Protein AF-A0A3B5AST7-F1 (afdb_monomer_lite)

pLDDT: mean 77.25, std 24.74, range [32.47, 98.69]

Structure (mmCIF, N/CA/C/O backbone):
data_AF-A0A3B5AST7-F1
#
_entry.id   AF-A0A3B5AST7-F1
#
loop_
_atom_site.group_PDB
_atom_site.id
_atom_site.type_symbol
_atom_site.label_atom_id
_atom_site.label_alt_id
_atom_site.label_comp_id
_atom_site.label_asym_id
_atom_site.label_entity_id
_atom_site.label_seq_id
_atom_site.pdbx_PDB_ins_code
_atom_site.Cartn_x
_atom_site.Cartn_y
_atom_site.Cartn_z
_atom_site.occupancy
_atom_site.B_iso_or_equiv
_atom_site.auth_seq_id
_atom_site.auth_comp_id
_atom_site.auth_asym_id
_atom_site.auth_atom_id
_atom_site.pdbx_PDB_model_num
ATOM 1 N N . MET A 1 1 ? 25.804 19.780 7.034 1.00 38.06 1 MET A N 1
ATOM 2 C CA . MET A 1 1 ? 25.036 18.518 7.023 1.00 38.06 1 MET A CA 1
ATOM 3 C C . MET A 1 1 ? 24.524 18.296 8.436 1.00 38.06 1 MET A C 1
ATOM 5 O O . MET A 1 1 ? 25.349 18.112 9.320 1.00 38.06 1 MET A O 1
ATOM 9 N N . SER A 1 2 ? 23.217 18.435 8.677 1.00 47.44 2 SER A N 1
ATOM 10 C CA . SER A 1 2 ? 22.648 18.224 10.015 1.00 47.44 2 SER A CA 1
ATOM 11 C C . SER A 1 2 ? 22.507 16.735 10.282 1.00 47.44 2 SER A C 1
ATOM 13 O O . SER A 1 2 ? 21.695 16.058 9.656 1.00 47.44 2 SER A O 1
ATOM 15 N N . THR A 1 3 ? 23.314 16.232 11.204 1.00 49.84 3 THR A N 1
ATOM 16 C CA . THR A 1 3 ? 23.194 14.883 11.740 1.00 49.84 3 THR A CA 1
ATOM 17 C C . THR A 1 3 ? 21.906 14.814 12.558 1.00 49.84 3 THR A C 1
ATOM 19 O O . THR A 1 3 ? 21.805 15.436 13.614 1.00 49.84 3 THR A O 1
ATOM 22 N N . MET A 1 4 ? 20.899 14.102 12.049 1.00 62.56 4 MET A N 1
ATOM 23 C CA . MET A 1 4 ? 19.699 13.750 12.809 1.00 62.56 4 MET A CA 1
ATOM 24 C C . MET A 1 4 ? 20.123 12.890 13.999 1.00 62.56 4 MET A C 1
ATOM 26 O O . MET A 1 4 ? 20.462 11.717 13.846 1.00 62.56 4 MET A O 1
ATOM 30 N N . VAL A 1 5 ? 20.143 13.497 15.181 1.00 51.84 5 VAL A N 1
ATOM 31 C CA . VAL A 1 5 ? 20.281 12.784 16.448 1.00 51.84 5 VAL A CA 1
ATOM 32 C C . VAL A 1 5 ? 18.949 12.082 16.694 1.00 51.84 5 VAL A C 1
ATOM 34 O O . VAL A 1 5 ? 17.965 12.722 17.055 1.00 51.84 5 VAL A O 1
ATOM 37 N N . TYR A 1 6 ? 18.900 10.773 16.447 1.00 51.94 6 TYR A N 1
ATOM 38 C CA . TYR A 1 6 ? 17.780 9.951 16.895 1.00 51.94 6 TYR A CA 1
ATOM 39 C C . TYR A 1 6 ? 17.792 9.912 18.429 1.00 51.94 6 TYR A C 1
ATOM 41 O O . TYR A 1 6 ? 18.839 9.603 19.009 1.00 51.94 6 TYR A O 1
ATOM 49 N N . PRO A 1 7 ? 16.670 10.218 19.103 1.00 57.84 7 PRO A N 1
ATOM 50 C CA . PRO A 1 7 ? 16.545 9.982 20.530 1.00 57.84 7 PRO A CA 1
ATOM 51 C C . PRO A 1 7 ? 16.812 8.503 20.805 1.00 57.84 7 PRO A C 1
ATOM 53 O O . PRO A 1 7 ? 16.182 7.623 20.223 1.00 57.84 7 PRO A O 1
ATOM 56 N N . ARG A 1 8 ? 17.799 8.247 21.660 1.00 46.94 8 ARG A N 1
ATOM 57 C CA . ARG A 1 8 ? 18.137 6.931 22.189 1.00 46.94 8 ARG A CA 1
ATOM 58 C C . ARG A 1 8 ? 16.900 6.380 22.901 1.00 46.94 8 ARG A C 1
ATOM 60 O O . ARG A 1 8 ? 16.520 6.915 23.936 1.00 46.94 8 ARG A O 1
ATOM 67 N N . GLU A 1 9 ? 16.266 5.359 22.328 1.00 48.31 9 GLU A N 1
ATOM 68 C CA . GLU A 1 9 ? 15.178 4.625 22.979 1.00 48.31 9 GLU A CA 1
ATOM 69 C C . GLU A 1 9 ? 15.733 3.952 24.238 1.00 48.31 9 GLU A C 1
ATOM 71 O O . GLU A 1 9 ? 16.494 2.986 24.175 1.00 48.31 9 GLU A O 1
ATOM 76 N N . GLU A 1 10 ? 15.394 4.504 25.401 1.00 46.22 10 GLU A N 1
ATOM 77 C CA . GLU A 1 10 ? 15.435 3.755 26.649 1.00 46.22 10 GLU A CA 1
ATOM 78 C C . GLU A 1 10 ? 14.489 2.562 26.494 1.00 46.22 10 GLU A C 1
ATOM 80 O O . GLU A 1 10 ? 13.362 2.717 26.024 1.00 46.22 10 GLU A O 1
ATOM 85 N N . ALA A 1 11 ? 14.977 1.368 26.830 1.00 44.97 11 ALA A N 1
ATOM 86 C CA . ALA A 1 11 ? 14.280 0.097 26.682 1.00 44.97 11 ALA A CA 1
ATOM 87 C C . ALA A 1 11 ? 13.098 -0.029 27.663 1.00 44.97 11 ALA A C 1
ATOM 89 O O . ALA A 1 11 ? 13.097 -0.868 28.558 1.00 44.97 11 ALA A O 1
ATOM 90 N N . LEU A 1 12 ? 12.079 0.813 27.499 1.00 48.44 12 LEU A N 1
ATOM 91 C CA . LEU A 1 12 ? 10.707 0.399 27.751 1.00 48.44 12 LEU A CA 1
ATOM 92 C C . LEU A 1 12 ? 10.449 -0.749 26.781 1.00 48.44 12 LEU A C 1
ATOM 94 O O . LEU A 1 12 ? 10.623 -0.564 25.576 1.00 48.44 12 LEU A O 1
ATOM 98 N N . GLU A 1 13 ? 10.089 -1.926 27.290 1.00 59.22 13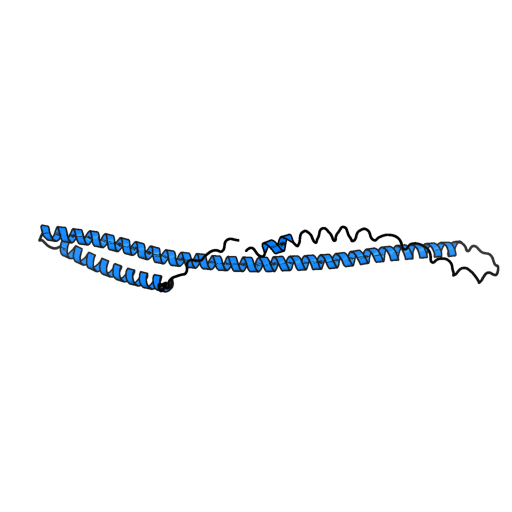 GLU A N 1
ATOM 99 C CA . GLU A 1 13 ? 9.576 -3.018 26.463 1.00 59.22 13 GLU A CA 1
ATOM 100 C C . GLU A 1 13 ? 8.436 -2.456 25.605 1.00 59.22 13 GLU A C 1
ATOM 102 O O . GLU A 1 13 ? 7.320 -2.222 26.074 1.00 59.22 13 GLU A O 1
ATOM 107 N N . ARG A 1 14 ? 8.750 -2.122 24.349 1.00 75.38 14 ARG A N 1
ATOM 108 C CA . ARG A 1 14 ? 7.770 -1.607 23.404 1.00 75.38 14 ARG A CA 1
ATOM 109 C C . ARG A 1 14 ? 6.894 -2.792 23.047 1.00 75.38 14 ARG A C 1
ATOM 111 O O . ARG A 1 14 ? 7.328 -3.655 22.290 1.00 75.38 14 ARG A O 1
ATOM 118 N N . LEU A 1 15 ? 5.688 -2.827 23.607 1.00 78.50 15 LEU A N 1
ATOM 119 C CA . LEU A 1 15 ? 4.674 -3.796 23.208 1.00 78.50 15 LEU A CA 1
ATOM 120 C C . LEU A 1 15 ? 4.522 -3.756 21.686 1.00 78.50 15 LEU A C 1
ATOM 122 O O . LEU A 1 15 ? 4.419 -2.679 21.082 1.00 78.50 15 LEU A O 1
ATOM 126 N N . SER A 1 16 ? 4.526 -4.932 21.072 1.00 90.38 16 SER A N 1
ATOM 127 C CA . SER A 1 16 ? 4.260 -5.061 19.645 1.00 90.38 16 SER A CA 1
ATOM 128 C C . SER A 1 16 ? 2.822 -4.641 19.328 1.00 90.38 16 SER A C 1
ATOM 130 O O . SER A 1 16 ? 1.930 -4.690 20.177 1.00 90.38 16 SER A O 1
ATOM 132 N N . GLN A 1 17 ? 2.577 -4.237 18.080 1.00 91.12 17 GLN A N 1
ATOM 133 C CA . GLN A 1 17 ? 1.232 -3.886 17.619 1.00 91.12 17 GLN A CA 1
ATOM 134 C C . GLN A 1 17 ? 0.238 -5.036 17.851 1.00 91.12 17 GLN A C 1
ATOM 136 O O . GLN A 1 17 ? -0.895 -4.797 18.271 1.00 91.12 17 GLN A O 1
ATOM 141 N N . ASP A 1 18 ? 0.680 -6.276 17.635 1.00 92.88 18 ASP A N 1
ATOM 142 C CA . ASP A 1 18 ? -0.132 -7.470 17.849 1.00 92.88 18 ASP A CA 1
ATOM 143 C C . ASP A 1 18 ? -0.462 -7.676 19.329 1.00 92.88 18 ASP A C 1
ATOM 145 O O . ASP A 1 18 ? -1.622 -7.928 19.653 1.00 92.88 18 ASP A O 1
ATOM 149 N N . GLU A 1 19 ? 0.507 -7.498 20.234 1.00 95.00 19 GLU A N 1
ATOM 150 C CA . GLU A 1 19 ? 0.283 -7.566 21.686 1.00 95.00 19 GLU A CA 1
ATOM 151 C C . GLU A 1 19 ? -0.658 -6.464 22.171 1.00 95.00 19 GLU A C 1
ATOM 153 O O . GLU A 1 19 ? -1.537 -6.731 22.989 1.00 95.00 19 GLU A O 1
ATOM 158 N N . ILE A 1 20 ? -0.531 -5.243 21.642 1.00 94.56 20 ILE A N 1
ATOM 159 C CA . ILE A 1 20 ? -1.456 -4.146 21.951 1.00 94.56 20 ILE A CA 1
ATOM 160 C C . ILE A 1 20 ? -2.874 -4.540 21.535 1.00 94.56 20 ILE A C 1
ATOM 162 O O . ILE A 1 20 ? -3.784 -4.466 22.354 1.00 94.56 20 ILE A O 1
ATOM 166 N N . VAL A 1 21 ? -3.072 -5.024 20.305 1.00 96.62 21 VAL A N 1
ATOM 167 C CA . VAL A 1 21 ? -4.398 -5.453 19.827 1.00 96.62 21 VAL A CA 1
ATOM 168 C C . VAL A 1 21 ? -4.945 -6.616 20.657 1.00 96.62 21 VAL A C 1
ATOM 170 O O . VAL A 1 21 ? -6.137 -6.627 20.971 1.00 96.62 21 VAL A O 1
ATOM 173 N N . LEU A 1 22 ? -4.104 -7.588 21.016 1.00 97.06 22 LEU A N 1
ATOM 174 C CA . LEU A 1 22 ? -4.480 -8.722 21.864 1.00 97.06 22 LEU A CA 1
ATOM 175 C C . LEU A 1 22 ? -4.950 -8.251 23.243 1.00 97.06 22 LEU A C 1
ATOM 177 O O . LEU A 1 22 ? -6.046 -8.613 23.675 1.00 97.06 22 LEU A O 1
ATOM 181 N N . ASN A 1 23 ? -4.168 -7.387 23.886 1.00 97.00 23 ASN A N 1
ATOM 182 C CA . ASN A 1 23 ? -4.486 -6.830 25.196 1.00 97.00 23 ASN A CA 1
ATOM 183 C C . ASN A 1 23 ? -5.748 -5.960 25.142 1.00 97.00 23 ASN A C 1
ATOM 185 O O . ASN A 1 23 ? -6.626 -6.103 25.991 1.00 97.00 23 ASN A O 1
ATOM 189 N N . THR A 1 24 ? -5.900 -5.116 24.118 1.00 97.88 24 THR A N 1
ATOM 190 C CA . THR A 1 24 ? -7.108 -4.300 23.919 1.00 97.88 24 THR A CA 1
ATOM 191 C C . THR A 1 24 ? -8.351 -5.172 23.746 1.00 97.88 24 THR A C 1
ATOM 193 O O . THR A 1 24 ? -9.381 -4.879 24.348 1.00 97.88 24 THR A O 1
ATOM 196 N N . LYS A 1 25 ? -8.269 -6.276 22.990 1.00 98.00 25 LYS A N 1
ATOM 197 C CA . LYS A 1 25 ? -9.385 -7.227 22.850 1.00 98.00 25 LYS A CA 1
ATOM 198 C C . LYS A 1 25 ? -9.745 -7.900 24.174 1.00 98.00 25 LYS A C 1
ATOM 200 O O . LYS A 1 25 ? -10.929 -8.053 24.461 1.00 98.00 25 LYS A O 1
ATOM 205 N N . ALA A 1 26 ? -8.753 -8.273 24.982 1.00 98.06 26 ALA A N 1
ATOM 206 C CA . ALA A 1 26 ? -8.993 -8.854 26.302 1.00 98.06 26 ALA A CA 1
ATOM 207 C C . ALA A 1 26 ? -9.681 -7.853 27.248 1.00 98.06 26 ALA A C 1
ATOM 209 O O . ALA A 1 26 ? -10.663 -8.198 27.904 1.00 98.06 26 ALA A O 1
ATOM 210 N N . VAL A 1 27 ? -9.223 -6.595 27.265 1.00 97.94 27 VAL A N 1
ATOM 211 C CA . VAL A 1 27 ? -9.864 -5.516 28.036 1.00 97.94 27 VAL A CA 1
ATOM 212 C C . VAL A 1 27 ? -11.301 -5.290 27.567 1.00 97.94 27 VAL A C 1
ATOM 214 O O . VAL A 1 27 ? -12.197 -5.190 28.398 1.00 97.94 27 VAL A O 1
ATOM 217 N N . MET A 1 28 ? -11.543 -5.271 26.255 1.00 98.06 28 MET A N 1
ATOM 218 C CA . MET A 1 28 ? -12.878 -5.097 25.677 1.00 98.06 28 MET A CA 1
ATOM 219 C C . MET A 1 28 ? -13.855 -6.194 26.138 1.00 98.06 28 MET A C 1
ATOM 221 O O . MET A 1 28 ? -14.948 -5.875 26.599 1.00 98.06 28 MET A O 1
ATOM 225 N N . GLN A 1 29 ? -13.432 -7.464 26.135 1.00 98.25 29 GLN A N 1
ATOM 226 C CA . GLN A 1 29 ? -14.238 -8.580 26.659 1.00 98.25 29 GLN A CA 1
ATOM 227 C C . GLN A 1 29 ? -14.522 -8.446 28.165 1.00 98.25 29 GLN A C 1
ATOM 229 O O . GLN A 1 29 ? -15.638 -8.710 28.627 1.00 98.25 29 GLN A O 1
ATOM 234 N N . GLY A 1 30 ? -13.523 -8.016 28.941 1.00 98.25 30 GLY A N 1
ATOM 235 C CA . GLY A 1 30 ? -13.688 -7.741 30.370 1.00 98.25 30 GLY A CA 1
ATOM 236 C C . GLY A 1 30 ? -14.694 -6.618 30.632 1.00 98.25 30 GLY A C 1
ATOM 237 O O . GLY A 1 30 ? -15.574 -6.756 31.480 1.00 98.25 30 GLY A O 1
ATOM 238 N N . LEU A 1 31 ? -14.620 -5.536 29.855 1.00 98.38 31 LEU A N 1
ATOM 239 C CA . LEU A 1 31 ? -15.548 -4.407 29.928 1.00 98.38 31 LEU A CA 1
ATOM 240 C C . LEU A 1 31 ? -16.973 -4.793 29.509 1.00 98.38 31 LEU A C 1
ATOM 242 O O . LEU A 1 31 ? -17.928 -4.368 30.153 1.00 98.38 31 LEU A O 1
ATOM 246 N N . GLU A 1 32 ? -17.145 -5.630 28.486 1.00 98.31 32 GLU A N 1
ATOM 247 C CA . GLU A 1 32 ? -18.460 -6.153 28.084 1.00 98.31 32 GLU A CA 1
ATOM 248 C C . GLU A 1 32 ? -19.113 -6.994 29.182 1.00 98.31 32 GLU A C 1
ATOM 250 O O . GLU A 1 32 ? -20.315 -6.856 29.431 1.00 98.31 32 GLU A O 1
ATOM 255 N N . THR A 1 33 ? -18.312 -7.815 29.863 1.00 98.44 33 THR A N 1
ATOM 256 C CA . THR A 1 33 ? -18.758 -8.611 31.012 1.00 98.44 33 THR A CA 1
ATOM 257 C C . THR A 1 33 ? -19.180 -7.696 32.160 1.00 98.44 33 THR A C 1
ATOM 259 O O . THR A 1 33 ? -20.316 -7.781 32.633 1.00 98.44 33 THR A O 1
ATOM 262 N N . LEU A 1 34 ? -18.319 -6.743 32.533 1.00 98.31 34 LEU A N 1
ATOM 263 C CA . LEU A 1 34 ? -18.583 -5.790 33.611 1.00 98.31 34 LEU A CA 1
ATOM 264 C C . LEU A 1 34 ? -19.812 -4.913 33.326 1.00 98.31 34 LEU A C 1
ATOM 266 O O . LEU A 1 34 ? -20.615 -4.649 34.221 1.00 98.31 34 LEU A O 1
ATOM 270 N N . ARG A 1 35 ? -20.012 -4.502 32.066 1.00 98.12 35 ARG A N 1
ATOM 271 C CA . ARG A 1 35 ? -21.222 -3.788 31.626 1.00 98.12 35 ARG A CA 1
ATOM 272 C C . ARG A 1 35 ? -22.476 -4.615 31.902 1.00 98.12 35 ARG A C 1
ATOM 274 O O . ARG A 1 35 ? -23.465 -4.077 32.395 1.00 98.12 35 ARG A O 1
ATOM 281 N N . GLY A 1 36 ? -22.439 -5.911 31.585 1.00 97.50 36 GLY A N 1
ATOM 282 C CA . GLY A 1 36 ? -23.538 -6.841 31.846 1.00 97.50 36 GLY A CA 1
ATOM 283 C C . GLY A 1 36 ? -23.859 -6.956 33.336 1.00 97.50 36 GLY A C 1
ATOM 284 O O . GLY A 1 36 ? -25.022 -6.831 33.721 1.00 97.50 36 GLY A O 1
ATOM 285 N N . GLU A 1 37 ? -22.837 -7.113 34.176 1.00 97.50 37 GLU A N 1
ATOM 286 C CA . GLU A 1 37 ? -22.981 -7.182 35.637 1.00 97.50 37 GLU A CA 1
ATOM 287 C C . GLU A 1 37 ? -23.562 -5.885 36.220 1.00 97.50 37 GLU A C 1
ATOM 289 O O . GLU A 1 37 ? -24.522 -5.917 36.993 1.00 97.50 37 GLU A O 1
ATOM 294 N N . HIS A 1 38 ? -23.044 -4.725 35.805 1.00 97.00 38 HIS A N 1
ATOM 295 C CA . HIS A 1 38 ? -23.534 -3.421 36.260 1.00 97.00 38 HIS A CA 1
ATOM 296 C C . HIS A 1 38 ? -24.980 -3.159 35.819 1.00 97.00 38 HIS A C 1
ATOM 298 O O . HIS A 1 38 ? -25.766 -2.608 36.593 1.00 97.00 38 HIS A O 1
ATOM 304 N N . ALA A 1 39 ? -25.365 -3.589 34.614 1.00 95.94 39 ALA A N 1
ATOM 305 C CA . ALA A 1 39 ? -26.743 -3.493 34.139 1.00 95.94 39 ALA A CA 1
ATOM 306 C C . ALA A 1 39 ? -27.694 -4.396 34.945 1.00 95.94 39 ALA A C 1
ATOM 308 O O . ALA A 1 39 ? -28.781 -3.963 35.329 1.00 95.94 39 ALA A O 1
ATOM 309 N N . GLN A 1 40 ? -27.279 -5.628 35.259 1.00 95.94 40 GLN A N 1
ATOM 310 C CA . GLN A 1 40 ? -28.059 -6.541 36.103 1.00 95.94 40 GLN A CA 1
ATOM 311 C C . GLN A 1 40 ? -28.236 -5.993 37.529 1.00 95.94 40 GLN A C 1
ATOM 313 O O . GLN A 1 40 ? -29.346 -6.024 38.072 1.00 95.94 40 GLN A O 1
ATOM 318 N N . LEU A 1 41 ? -27.171 -5.442 38.120 1.00 94.12 41 LEU A N 1
ATOM 319 C CA . LEU A 1 41 ? -27.213 -4.794 39.435 1.00 94.12 41 LEU A CA 1
ATOM 320 C C . LEU A 1 41 ? -28.130 -3.568 39.438 1.00 94.12 41 LEU A C 1
ATOM 322 O O . LEU A 1 41 ? -28.900 -3.382 40.381 1.00 94.12 41 LEU A O 1
ATOM 326 N N . LEU A 1 42 ? -28.073 -2.749 38.385 1.00 93.19 42 LEU A N 1
ATOM 327 C CA . LEU A 1 42 ? -28.926 -1.574 38.241 1.00 93.19 42 LEU A CA 1
ATOM 328 C C . LEU A 1 42 ? -30.409 -1.961 38.169 1.00 93.19 42 LEU A C 1
ATOM 330 O O . LEU A 1 42 ? -31.213 -1.359 38.877 1.00 93.19 42 LEU A O 1
ATOM 334 N N . ASN A 1 43 ? -30.754 -2.985 37.382 1.00 91.38 43 ASN A N 1
ATOM 335 C CA . ASN A 1 43 ? -32.123 -3.506 37.300 1.00 91.38 43 ASN A CA 1
ATOM 336 C C . ASN A 1 43 ? -32.607 -4.029 38.661 1.00 91.38 43 ASN A C 1
ATOM 338 O O . ASN A 1 43 ? -33.669 -3.636 39.132 1.00 91.38 43 ASN A O 1
ATOM 342 N N . SER A 1 44 ? -31.773 -4.808 39.355 1.00 91.19 44 SER A N 1
ATOM 343 C CA . SER A 1 44 ? -32.099 -5.335 40.690 1.00 91.19 44 SER A CA 1
ATOM 344 C C . SER A 1 44 ? -32.320 -4.228 41.735 1.00 91.19 44 SER A C 1
ATOM 346 O O . SER A 1 44 ? -33.139 -4.372 42.640 1.00 91.19 44 SER A O 1
ATOM 348 N N . LEU A 1 45 ? -31.586 -3.113 41.631 1.00 88.69 45 LEU A N 1
ATOM 349 C CA . LEU A 1 45 ? -31.743 -1.940 42.500 1.00 88.69 45 LEU A CA 1
ATOM 350 C C . LEU A 1 45 ? -33.024 -1.155 42.206 1.00 88.69 45 LEU A C 1
ATOM 352 O O . LEU A 1 45 ? -33.624 -0.624 43.139 1.00 88.69 45 LEU A O 1
ATOM 356 N N . LEU A 1 46 ? -33.429 -1.078 40.936 1.00 85.19 46 LEU A N 1
ATOM 357 C CA . LEU A 1 46 ? -34.675 -0.431 40.514 1.00 85.19 46 LEU A CA 1
ATOM 358 C C . LEU A 1 46 ? -35.914 -1.186 41.018 1.00 85.19 46 LEU A C 1
ATOM 360 O O . LEU A 1 46 ? -36.918 -0.550 41.329 1.00 85.19 46 LEU A O 1
ATOM 364 N N . ASP A 1 47 ? -35.814 -2.507 41.180 1.00 83.50 47 ASP A N 1
ATOM 365 C CA . ASP A 1 47 ? -36.888 -3.359 41.707 1.00 83.50 47 ASP A CA 1
ATOM 366 C C . ASP A 1 47 ? -37.033 -3.291 43.248 1.00 83.50 47 ASP A C 1
ATOM 368 O O . ASP A 1 47 ? -37.958 -3.868 43.825 1.00 83.50 47 ASP A O 1
ATOM 372 N N . CYS A 1 48 ? -36.139 -2.582 43.951 1.00 75.88 48 CYS A N 1
ATOM 373 C CA . CYS A 1 48 ? -36.103 -2.519 45.414 1.00 75.88 48 CYS A CA 1
ATOM 374 C C . CYS A 1 48 ? -36.878 -1.305 45.977 1.00 75.88 48 CYS A C 1
ATOM 376 O O . CYS A 1 48 ? -36.695 -0.169 45.548 1.00 75.88 48 CYS A O 1
ATOM 378 N N . THR A 1 49 ? -37.699 -1.507 47.014 1.00 62.16 49 THR A N 1
ATOM 379 C CA . THR A 1 49 ? -38.618 -0.495 47.586 1.00 62.16 49 THR A CA 1
ATOM 380 C C . THR A 1 49 ? -37.991 0.496 48.583 1.00 62.16 49 THR A C 1
ATOM 382 O O . THR A 1 49 ? -38.725 1.241 49.226 1.00 62.16 49 THR A O 1
ATOM 385 N N . GLN A 1 50 ? -36.660 0.532 48.746 1.00 64.25 50 GLN A N 1
ATOM 386 C CA . GLN A 1 50 ? -35.949 1.406 49.702 1.00 64.25 50 GLN A CA 1
ATOM 387 C C . GLN A 1 50 ? -35.396 2.673 49.003 1.00 64.25 50 GLN A C 1
ATOM 389 O O . GLN A 1 50 ? -34.307 2.623 48.433 1.00 64.25 50 GLN A O 1
ATOM 394 N N . PRO A 1 51 ? -36.088 3.829 49.049 1.00 64.62 51 PRO A N 1
ATOM 395 C CA . PRO A 1 51 ? -35.894 4.889 48.057 1.00 64.62 51 PRO A CA 1
ATOM 396 C C . PRO A 1 51 ? -34.573 5.684 48.139 1.00 64.62 51 PRO A C 1
ATOM 398 O O . PRO A 1 51 ? -33.917 5.824 47.108 1.00 64.62 51 PRO A O 1
ATOM 401 N N . PRO A 1 52 ? -34.115 6.207 49.297 1.00 69.19 52 PRO A N 1
ATOM 402 C CA . PRO A 1 52 ? -33.023 7.186 49.291 1.00 69.19 52 PRO A CA 1
ATOM 403 C C . PRO A 1 52 ? -31.647 6.566 48.991 1.00 69.19 52 PRO A C 1
ATOM 405 O O . PRO A 1 52 ? -30.891 7.101 48.185 1.00 69.19 52 PRO A O 1
ATOM 408 N N . VAL A 1 53 ? -31.334 5.398 49.565 1.00 72.12 53 VAL A N 1
ATOM 409 C CA . VAL A 1 53 ? -30.036 4.723 49.354 1.00 72.12 53 VAL A CA 1
ATOM 410 C C . VAL A 1 53 ? -29.976 4.017 47.993 1.00 72.12 53 VAL A C 1
ATOM 412 O O . VAL A 1 53 ? -28.914 3.968 47.367 1.00 72.12 53 VAL A O 1
ATOM 415 N N . ALA A 1 54 ? -31.101 3.480 47.503 1.00 76.75 54 ALA A N 1
ATOM 416 C CA . ALA A 1 54 ? -31.156 2.859 46.179 1.00 76.75 54 ALA A CA 1
ATOM 417 C C . ALA A 1 54 ? -30.958 3.894 45.060 1.00 76.75 54 ALA A C 1
ATOM 419 O O . ALA A 1 54 ? -30.289 3.611 44.063 1.00 76.75 54 ALA A O 1
ATOM 420 N N . GLN A 1 55 ? -31.461 5.118 45.248 1.00 81.94 55 GLN A N 1
ATOM 421 C CA . GLN A 1 55 ? -31.346 6.180 44.254 1.00 81.94 55 GLN A CA 1
ATOM 422 C C . GLN A 1 55 ? -29.897 6.642 44.049 1.00 81.94 55 GLN A C 1
ATOM 424 O O . GLN A 1 55 ? -29.451 6.717 42.900 1.00 81.94 55 GLN A O 1
ATOM 429 N N . GLU A 1 56 ? -29.126 6.858 45.117 1.00 83.75 56 GLU A N 1
ATOM 430 C CA . GLU A 1 56 ? -27.704 7.225 45.010 1.00 83.75 56 GLU A CA 1
ATOM 431 C C . GLU A 1 56 ? -26.870 6.122 44.338 1.00 83.75 56 GLU A C 1
ATOM 433 O O . GLU A 1 56 ? -26.121 6.392 43.394 1.00 83.75 56 GLU A O 1
ATOM 438 N N . LYS A 1 57 ? -27.060 4.859 44.748 1.00 87.88 57 LYS A N 1
ATOM 439 C CA . LYS A 1 57 ? -26.368 3.702 44.151 1.00 87.88 57 LYS A CA 1
ATOM 440 C C . LYS A 1 57 ? -26.710 3.519 42.671 1.00 87.88 57 LYS A C 1
ATOM 442 O O . LYS A 1 57 ? -25.816 3.262 41.866 1.00 87.88 57 LYS A O 1
ATOM 447 N N . SER A 1 58 ? -27.973 3.725 42.288 1.00 90.00 58 SER A N 1
ATOM 448 C CA . SER A 1 58 ? -28.391 3.693 40.879 1.00 90.00 58 SER A CA 1
ATOM 449 C C . SER A 1 58 ? -27.710 4.791 40.046 1.00 90.00 58 SER A C 1
ATOM 451 O O . SER A 1 58 ? -27.353 4.569 38.890 1.00 90.00 58 SER A O 1
ATOM 453 N N . GLY A 1 59 ? -27.492 5.974 40.638 1.00 91.69 59 GLY A N 1
ATOM 454 C CA . GLY A 1 59 ? -26.764 7.088 40.027 1.00 91.69 59 GLY A CA 1
ATOM 455 C C . GLY A 1 59 ? -25.311 6.745 39.723 1.00 91.69 59 GLY A C 1
ATOM 456 O O . GLY A 1 59 ? -24.836 7.012 38.619 1.00 91.69 59 GLY A O 1
ATOM 457 N N . LEU A 1 60 ? -24.625 6.114 40.676 1.00 93.56 60 LEU A N 1
ATOM 458 C CA . LEU A 1 60 ? -23.246 5.654 40.497 1.00 93.56 60 LEU A CA 1
ATOM 459 C C . LEU A 1 60 ? -23.140 4.568 39.420 1.00 93.56 60 LEU A C 1
ATOM 461 O O . LEU A 1 60 ? -22.248 4.638 38.577 1.00 93.56 60 LEU A O 1
ATOM 465 N N . LEU A 1 61 ? -24.075 3.613 39.397 1.00 95.19 61 LEU A N 1
ATOM 466 C CA . LEU A 1 61 ? -24.105 2.557 38.381 1.00 95.19 61 LEU A CA 1
ATOM 467 C C . LEU A 1 61 ? -24.308 3.108 36.965 1.00 95.19 61 LEU A C 1
ATOM 469 O O . LEU A 1 61 ? -23.595 2.682 36.062 1.00 95.19 61 LEU A O 1
ATOM 473 N N . ARG A 1 62 ? -25.203 4.088 36.763 1.00 95.75 62 ARG A N 1
ATOM 474 C CA . ARG A 1 62 ? -25.370 4.731 35.443 1.00 95.75 62 ARG A CA 1
ATOM 475 C C . ARG A 1 62 ? -24.092 5.419 34.968 1.00 95.75 62 ARG A C 1
ATOM 477 O O . ARG A 1 62 ? -23.658 5.163 33.854 1.00 95.75 62 ARG A O 1
ATOM 484 N N . LYS A 1 63 ? -23.438 6.201 35.834 1.00 97.06 63 LYS A N 1
ATOM 485 C CA . LYS A 1 63 ? -22.147 6.835 35.504 1.00 97.06 63 LYS A CA 1
ATOM 486 C C . LYS A 1 63 ? -21.068 5.804 35.178 1.00 97.06 63 LYS A C 1
ATOM 488 O O . LYS A 1 63 ? -20.261 6.006 34.279 1.00 97.06 63 LYS A O 1
ATOM 493 N N . SER A 1 64 ? -21.049 4.691 35.910 1.00 97.44 64 SER A N 1
ATOM 494 C CA . SER A 1 64 ? -20.120 3.602 35.625 1.00 97.44 64 SER A CA 1
ATOM 495 C C . SER A 1 64 ? -20.410 2.934 34.281 1.00 97.44 64 SER A C 1
ATOM 497 O O . SER A 1 64 ? -19.459 2.587 33.591 1.00 97.44 64 SER A O 1
ATOM 499 N N . LEU A 1 65 ? -21.679 2.747 33.908 1.00 98.00 65 LEU A N 1
ATOM 500 C CA . LEU A 1 65 ? -22.057 2.203 32.601 1.00 98.00 65 LEU A CA 1
ATOM 501 C C . LEU A 1 65 ? -21.622 3.135 31.464 1.00 98.00 65 LEU A C 1
ATOM 503 O O . LEU A 1 65 ? -21.006 2.658 30.519 1.00 98.00 65 LEU A O 1
ATOM 507 N N . GLU A 1 66 ? -21.838 4.447 31.598 1.00 98.12 66 GLU A N 1
ATOM 508 C CA . GLU A 1 66 ? -21.359 5.451 30.631 1.00 98.12 66 GLU A CA 1
ATOM 509 C C . GLU A 1 66 ? -19.831 5.392 30.457 1.00 98.12 66 GLU A C 1
ATOM 511 O O . GLU A 1 66 ? -19.325 5.415 29.335 1.00 98.12 66 GLU A O 1
ATOM 516 N N . ALA A 1 67 ? -19.081 5.255 31.557 1.00 98.31 67 ALA A N 1
ATOM 517 C CA . ALA A 1 67 ? -17.625 5.120 31.506 1.00 98.31 67 ALA A CA 1
ATOM 518 C C . ALA A 1 67 ? -17.175 3.814 30.823 1.00 98.31 67 ALA A C 1
ATOM 520 O O . ALA A 1 67 ? -16.208 3.819 30.061 1.00 98.31 67 ALA A O 1
ATOM 521 N N . ILE A 1 68 ? -17.879 2.701 31.067 1.00 98.38 68 ILE A N 1
ATOM 522 C CA . ILE A 1 68 ? -17.597 1.417 30.410 1.00 98.38 68 ILE A CA 1
ATOM 523 C C . ILE A 1 68 ? -17.889 1.508 28.907 1.00 98.38 68 ILE A C 1
ATOM 525 O O . ILE A 1 68 ? -17.080 1.053 28.102 1.00 98.38 68 ILE A O 1
ATOM 529 N N . GLU A 1 69 ? -19.008 2.117 28.510 1.00 98.12 69 GLU A N 1
ATOM 530 C CA . GLU A 1 69 ? -19.358 2.320 27.099 1.00 98.12 69 GLU A CA 1
ATOM 531 C C . GLU A 1 69 ? -18.340 3.201 26.370 1.00 98.12 69 GLU A C 1
ATOM 533 O O . GLU A 1 69 ? -17.943 2.871 25.249 1.00 98.12 69 GLU A O 1
ATOM 538 N N . LEU A 1 70 ? -17.862 4.267 27.019 1.00 98.31 70 LEU A N 1
ATOM 539 C CA . LEU A 1 70 ? -16.785 5.094 26.480 1.00 98.31 70 LEU A CA 1
ATOM 540 C C . LEU A 1 70 ? -15.505 4.269 26.273 1.00 98.31 70 LEU A C 1
ATOM 542 O O . LEU A 1 70 ? -14.956 4.274 25.173 1.00 98.31 70 LEU A O 1
ATOM 546 N N . GLY A 1 71 ? -15.079 3.503 27.283 1.00 98.31 71 GLY A N 1
ATOM 547 C CA . GLY A 1 71 ? -13.889 2.650 27.192 1.00 98.31 71 GLY A CA 1
ATOM 548 C C . GLY A 1 71 ? -13.990 1.568 26.108 1.00 98.31 71 GLY A C 1
ATOM 549 O O . GLY A 1 71 ? -13.007 1.280 25.424 1.00 98.31 71 GLY A O 1
ATOM 550 N N . LEU A 1 72 ? -15.183 1.002 25.887 1.00 98.44 72 LEU A N 1
ATOM 551 C CA . LEU A 1 72 ? -15.444 0.083 24.771 1.00 98.44 72 LEU A CA 1
ATOM 552 C C . LEU A 1 72 ? -15.295 0.785 23.413 1.00 98.44 72 LEU A C 1
ATOM 554 O O . LEU A 1 72 ? -14.671 0.239 22.500 1.00 98.44 72 LEU A O 1
ATOM 558 N N . GLY A 1 73 ? -15.821 2.006 23.284 1.00 98.25 73 GLY A N 1
ATOM 559 C CA . GLY A 1 73 ? -15.651 2.828 22.084 1.00 98.25 73 GLY A CA 1
ATOM 560 C C . GLY A 1 73 ? -14.181 3.146 21.795 1.00 98.25 73 GLY A C 1
ATOM 561 O O . GLY A 1 73 ? -13.724 2.997 20.661 1.00 98.25 73 GLY A O 1
ATOM 562 N N . GLU A 1 74 ? -13.416 3.513 22.821 1.00 98.12 74 GLU A N 1
ATOM 563 C CA . GLU A 1 74 ? -11.977 3.782 22.714 1.00 98.12 74 GLU A CA 1
ATOM 564 C C . GLU A 1 74 ? -11.184 2.531 22.299 1.00 98.12 74 GLU A C 1
ATOM 566 O O . GLU A 1 74 ? -10.359 2.594 21.383 1.00 98.12 74 GLU A O 1
ATOM 571 N N . ALA A 1 75 ? -11.475 1.371 22.899 1.00 98.25 75 ALA A N 1
ATOM 572 C CA . ALA A 1 75 ? -10.860 0.096 22.528 1.00 98.25 75 ALA A CA 1
ATOM 573 C C . ALA A 1 75 ? -11.124 -0.263 21.053 1.00 98.25 75 ALA A C 1
ATOM 575 O O . ALA A 1 75 ? -10.210 -0.677 20.330 1.00 98.25 75 ALA A O 1
ATOM 576 N N . GLN A 1 76 ? -12.351 -0.041 20.575 1.00 98.00 76 GLN A N 1
ATOM 577 C CA . GLN A 1 76 ? -12.716 -0.266 19.178 1.00 98.00 76 GLN A CA 1
ATOM 578 C C . GLN A 1 76 ? -11.931 0.648 18.223 1.00 98.00 76 GLN A C 1
ATOM 580 O O . GLN A 1 76 ? -11.480 0.191 17.166 1.00 98.00 76 GLN A O 1
ATOM 585 N N . VAL A 1 77 ? -11.727 1.917 18.596 1.00 98.19 77 VAL A N 1
ATOM 586 C CA . VAL A 1 77 ? -10.905 2.868 17.829 1.00 98.19 77 VAL A CA 1
ATOM 587 C C . VAL A 1 77 ? -9.452 2.401 17.754 1.00 98.19 77 VAL A C 1
ATOM 589 O O . VAL A 1 77 ? -8.875 2.424 16.667 1.00 98.19 77 VAL A O 1
ATOM 592 N N . ILE A 1 78 ? -8.869 1.921 18.857 1.00 97.25 78 ILE A N 1
ATOM 593 C CA . ILE A 1 78 ? -7.491 1.395 18.877 1.00 97.25 78 ILE A CA 1
ATOM 594 C C . ILE A 1 78 ? -7.336 0.222 17.895 1.00 97.25 78 ILE A C 1
ATOM 596 O O . ILE A 1 78 ? -6.386 0.188 17.108 1.00 97.25 78 ILE A O 1
ATOM 600 N N . ILE A 1 79 ? -8.285 -0.719 17.887 1.00 97.31 79 ILE A N 1
ATOM 601 C CA . ILE A 1 79 ? -8.261 -1.874 16.975 1.00 97.31 79 ILE A CA 1
ATOM 602 C C . ILE A 1 79 ? -8.385 -1.425 15.511 1.00 97.31 79 ILE A C 1
ATOM 604 O O . ILE A 1 79 ? -7.625 -1.888 14.655 1.00 97.31 79 ILE A O 1
ATOM 608 N N . ALA A 1 80 ? -9.315 -0.514 15.215 1.00 97.62 80 ALA A N 1
ATOM 609 C CA . ALA A 1 80 ? -9.501 0.013 13.864 1.00 97.62 80 ALA A CA 1
ATOM 610 C C . ALA A 1 80 ? -8.253 0.764 13.371 1.00 97.62 80 ALA A C 1
ATOM 612 O O . ALA A 1 80 ? -7.803 0.551 12.243 1.00 97.62 80 ALA A O 1
ATOM 613 N N . LEU A 1 81 ? -7.652 1.591 14.233 1.00 97.38 81 LEU A N 1
ATOM 614 C CA . LEU A 1 81 ? -6.428 2.330 13.933 1.00 97.38 81 LEU A CA 1
ATOM 615 C C . LEU A 1 81 ? -5.265 1.388 13.612 1.00 97.38 81 LEU A C 1
ATOM 617 O O . LEU A 1 81 ? -4.553 1.611 12.635 1.00 97.38 81 LEU A O 1
ATOM 621 N N . SER A 1 82 ? -5.108 0.316 14.390 1.00 96.19 82 SER A N 1
ATOM 622 C CA . SER A 1 82 ? -4.096 -0.714 14.150 1.00 96.19 82 SER A CA 1
ATOM 623 C C . SER A 1 82 ? -4.245 -1.336 12.752 1.00 96.19 82 SER A C 1
ATOM 625 O O . SER A 1 82 ? -3.290 -1.369 11.976 1.00 96.19 82 SER A O 1
ATOM 627 N N . SER A 1 83 ? -5.465 -1.726 12.366 1.00 96.00 83 SER A N 1
ATOM 628 C CA . SER A 1 83 ? -5.731 -2.267 11.026 1.00 96.00 83 SER A CA 1
ATOM 629 C C . SER A 1 83 ? -5.412 -1.265 9.908 1.00 96.00 83 SER A C 1
ATOM 631 O O . SER A 1 83 ? -4.763 -1.624 8.919 1.00 96.00 83 SER A O 1
ATOM 633 N N . HIS A 1 84 ? -5.817 -0.002 10.072 1.00 97.62 84 HIS A N 1
ATOM 634 C CA . HIS A 1 84 ? -5.514 1.055 9.108 1.00 97.62 84 HIS A CA 1
ATOM 635 C C . HIS A 1 84 ? -4.010 1.303 8.968 1.00 97.62 84 HIS A C 1
ATOM 637 O O . HIS A 1 84 ? -3.526 1.464 7.845 1.00 97.62 84 HIS A O 1
ATOM 643 N N . LEU A 1 85 ? -3.265 1.297 10.074 1.00 96.69 85 LEU A N 1
ATOM 644 C CA . LEU A 1 85 ? -1.819 1.486 10.055 1.00 96.69 85 LEU A CA 1
ATOM 645 C C . LEU A 1 85 ? -1.128 0.375 9.258 1.00 96.69 85 LEU A C 1
ATOM 647 O O . LEU A 1 85 ? -0.370 0.676 8.337 1.00 96.69 85 LEU A O 1
ATOM 651 N N . SER A 1 86 ? -1.464 -0.891 9.520 1.00 95.75 86 SER A N 1
ATOM 652 C CA . SER A 1 86 ? -0.895 -2.026 8.779 1.00 95.75 86 SER A CA 1
ATOM 653 C C . SER A 1 86 ? -1.222 -1.963 7.280 1.00 95.75 86 SER A C 1
ATOM 655 O O . SER A 1 86 ? -0.373 -2.272 6.439 1.00 95.75 86 SER A O 1
ATOM 657 N N . ALA A 1 87 ? -2.425 -1.506 6.912 1.00 97.31 87 ALA A N 1
ATOM 658 C CA . ALA A 1 87 ? -2.794 -1.299 5.512 1.00 97.31 87 ALA A CA 1
ATOM 659 C C . ALA A 1 87 ? -1.924 -0.216 4.847 1.00 97.31 87 ALA A C 1
ATOM 661 O O . ALA A 1 87 ? -1.358 -0.456 3.776 1.00 97.31 87 ALA A O 1
ATOM 662 N N . VAL A 1 88 ? -1.758 0.940 5.497 1.00 98.19 88 VAL A N 1
ATOM 663 C CA . VAL A 1 88 ? -0.915 2.045 5.005 1.00 98.19 88 VAL A CA 1
ATOM 664 C C . VAL A 1 88 ? 0.548 1.619 4.883 1.00 98.19 88 VAL A C 1
ATOM 666 O O . VAL A 1 88 ? 1.207 1.927 3.886 1.00 98.19 88 VAL A O 1
ATOM 669 N N . GLU A 1 89 ? 1.065 0.875 5.856 1.00 97.25 89 GLU A N 1
ATOM 670 C CA . GLU A 1 89 ? 2.426 0.343 5.814 1.00 97.25 89 GLU A CA 1
ATOM 671 C C . GLU A 1 89 ? 2.619 -0.636 4.657 1.00 97.25 89 GLU A C 1
ATOM 673 O O . GLU A 1 89 ? 3.620 -0.546 3.938 1.00 97.25 89 GLU A O 1
ATOM 678 N N . SER A 1 90 ? 1.646 -1.517 4.415 1.00 97.31 90 SER A N 1
ATOM 679 C CA . SER A 1 90 ? 1.686 -2.432 3.273 1.00 97.31 90 SER A CA 1
ATOM 680 C C . SER A 1 90 ? 1.719 -1.672 1.941 1.00 97.31 90 SER A C 1
ATOM 682 O O . SER A 1 90 ? 2.510 -2.004 1.054 1.00 97.31 90 SER A O 1
ATOM 684 N N . GLU A 1 91 ? 0.938 -0.598 1.815 1.00 98.31 91 GLU A N 1
ATOM 685 C CA . GLU A 1 91 ? 0.879 0.212 0.599 1.00 98.31 91 GLU A CA 1
ATOM 686 C C . GLU A 1 91 ? 2.183 0.982 0.372 1.00 98.31 91 GLU A C 1
ATOM 688 O O . GLU A 1 91 ? 2.741 0.978 -0.728 1.00 98.31 91 GLU A O 1
ATOM 693 N N . LYS A 1 92 ? 2.761 1.535 1.442 1.00 98.00 92 LYS A N 1
ATOM 694 C CA . LYS A 1 92 ? 4.100 2.134 1.419 1.00 98.00 92 LYS A CA 1
ATOM 695 C C . LYS A 1 92 ? 5.155 1.147 0.908 1.00 98.00 92 LYS A C 1
ATOM 697 O O . LYS A 1 92 ? 6.017 1.539 0.116 1.00 98.00 92 LYS A O 1
ATOM 702 N N . GLN A 1 93 ? 5.112 -0.120 1.326 1.00 98.44 93 GLN A N 1
ATOM 703 C CA . GLN A 1 93 ? 6.065 -1.124 0.835 1.00 98.44 93 GLN A CA 1
ATOM 704 C C . GLN A 1 93 ? 5.851 -1.462 -0.644 1.00 98.44 93 GLN A C 1
ATOM 706 O O . GLN A 1 93 ? 6.834 -1.582 -1.384 1.00 98.44 93 GLN A O 1
ATOM 711 N N . LYS A 1 94 ? 4.597 -1.542 -1.107 1.00 98.56 94 LYS A N 1
ATOM 712 C CA . LYS A 1 94 ? 4.291 -1.729 -2.535 1.00 98.56 94 LYS A CA 1
ATOM 713 C C . LYS A 1 94 ? 4.824 -0.575 -3.378 1.00 98.56 94 LYS A C 1
ATOM 715 O O . LYS A 1 94 ? 5.514 -0.824 -4.366 1.00 98.56 94 LYS A O 1
ATOM 720 N N . LEU A 1 95 ? 4.567 0.670 -2.978 1.00 98.56 95 LEU A N 1
ATOM 721 C CA . LEU A 1 95 ? 5.056 1.852 -3.694 1.00 98.56 95 LEU A CA 1
ATOM 722 C C . LEU A 1 95 ? 6.588 1.889 -3.735 1.00 98.56 95 LEU A C 1
ATOM 724 O O . LEU A 1 95 ? 7.171 2.118 -4.791 1.00 98.56 95 LEU A O 1
ATOM 728 N N . ARG A 1 96 ? 7.265 1.553 -2.630 1.00 98.00 96 ARG A N 1
ATOM 729 C CA . ARG A 1 96 ? 8.734 1.422 -2.613 1.00 98.00 96 ARG A CA 1
ATOM 730 C C . ARG A 1 96 ? 9.248 0.362 -3.586 1.00 98.00 96 ARG A C 1
ATOM 732 O O . ARG A 1 96 ? 10.274 0.575 -4.228 1.00 98.00 96 ARG A O 1
ATOM 739 N N . ALA A 1 9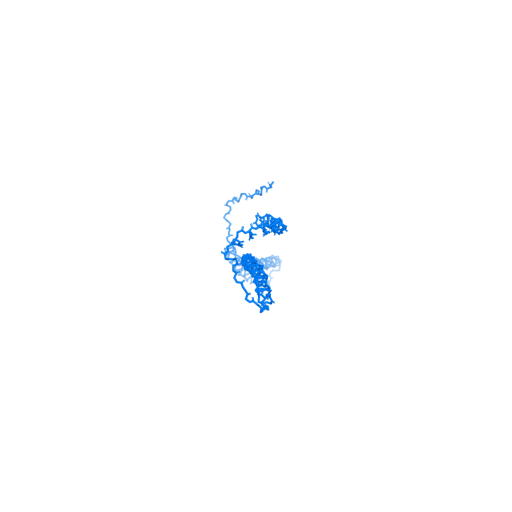7 ? 8.562 -0.773 -3.708 1.00 98.25 97 ALA A N 1
ATOM 740 C CA . ALA A 1 97 ? 8.917 -1.795 -4.690 1.00 98.25 97 ALA A CA 1
ATOM 741 C C . ALA A 1 97 ? 8.697 -1.313 -6.134 1.00 98.25 97 ALA A C 1
ATOM 743 O O . ALA A 1 97 ? 9.539 -1.577 -6.993 1.00 98.25 97 ALA A O 1
ATOM 744 N N . GLN A 1 98 ? 7.616 -0.570 -6.394 1.00 98.69 98 GLN A N 1
ATOM 745 C CA . GLN A 1 98 ? 7.357 0.033 -7.705 1.00 98.69 98 GLN A CA 1
ATOM 746 C C . GLN A 1 98 ? 8.433 1.049 -8.087 1.00 98.69 98 GLN A C 1
ATOM 748 O O . GLN A 1 98 ? 8.946 0.982 -9.198 1.00 98.69 98 GLN A O 1
ATOM 753 N N . VAL A 1 99 ? 8.836 1.925 -7.161 1.00 98.50 99 VAL A N 1
ATOM 754 C CA . VAL A 1 99 ? 9.933 2.879 -7.390 1.00 98.50 99 VAL A CA 1
ATOM 755 C C . VAL A 1 99 ? 11.211 2.144 -7.795 1.00 98.50 99 VAL A C 1
ATOM 757 O O . VAL A 1 99 ? 11.813 2.486 -8.809 1.00 98.50 99 VAL A O 1
ATOM 760 N N . ARG A 1 100 ? 11.592 1.078 -7.073 1.00 98.31 100 ARG A N 1
ATOM 761 C CA . ARG A 1 100 ? 12.768 0.268 -7.441 1.00 98.31 100 ARG A CA 1
ATOM 762 C C . ARG A 1 100 ? 12.647 -0.342 -8.841 1.00 98.31 100 ARG A C 1
ATOM 764 O O . ARG A 1 100 ? 13.621 -0.312 -9.587 1.00 98.31 100 ARG A O 1
ATOM 771 N N . ARG A 1 101 ? 11.470 -0.863 -9.213 1.00 98.62 101 ARG A N 1
ATOM 772 C CA . ARG A 1 101 ? 11.221 -1.409 -10.559 1.00 98.62 101 ARG A CA 1
ATOM 773 C C . ARG A 1 101 ? 11.351 -0.332 -11.638 1.00 98.62 101 ARG A C 1
ATOM 775 O O . ARG A 1 101 ? 12.029 -0.565 -12.629 1.00 98.62 101 ARG A O 1
ATOM 782 N N . LEU A 1 102 ? 10.744 0.835 -11.433 1.00 98.50 102 LEU A N 1
ATOM 783 C CA . LEU A 1 102 ? 10.785 1.941 -12.393 1.00 98.50 102 LEU A CA 1
ATOM 784 C C . LEU A 1 102 ? 12.205 2.475 -12.594 1.00 98.50 102 LEU A C 1
ATOM 786 O O . LEU A 1 102 ? 12.571 2.816 -13.712 1.00 98.50 102 LEU A O 1
ATOM 790 N N . ILE A 1 103 ? 13.025 2.512 -11.540 1.00 98.56 103 ILE A N 1
ATOM 791 C CA . ILE A 1 103 ? 14.442 2.884 -11.658 1.00 98.56 103 ILE A CA 1
ATOM 792 C C . ILE A 1 103 ? 15.192 1.876 -12.540 1.00 98.56 103 ILE A C 1
ATOM 794 O O . ILE A 1 103 ? 15.926 2.283 -13.437 1.00 98.56 103 ILE A O 1
ATOM 798 N N . GLN A 1 104 ? 14.981 0.572 -12.328 1.00 98.50 104 GLN A N 1
ATOM 799 C CA . GLN A 1 104 ? 15.599 -0.476 -13.152 1.00 98.50 104 GLN A CA 1
ATOM 800 C C . GLN A 1 104 ? 15.144 -0.397 -14.612 1.00 98.50 104 GLN A C 1
ATOM 802 O O . GLN A 1 104 ? 15.969 -0.488 -15.516 1.00 98.50 104 GLN A O 1
ATOM 807 N N . GLU A 1 105 ? 13.850 -0.183 -14.847 1.00 98.25 105 GLU A N 1
ATOM 808 C CA . GLU A 1 105 ? 13.296 -0.003 -16.189 1.00 98.25 105 GLU A CA 1
ATOM 809 C C . GLU A 1 105 ? 13.868 1.245 -16.869 1.00 98.25 105 GLU A C 1
ATOM 811 O O . GLU A 1 105 ? 14.273 1.190 -18.027 1.00 98.25 105 GLU A O 1
ATOM 816 N N . ASN A 1 106 ? 13.983 2.361 -16.144 1.00 97.69 106 ASN A N 1
ATOM 817 C CA . ASN A 1 106 ? 14.573 3.581 -16.685 1.00 97.69 106 ASN A CA 1
ATOM 818 C C . ASN A 1 106 ? 16.046 3.382 -17.059 1.00 97.69 106 ASN A C 1
ATOM 820 O O . ASN A 1 106 ? 16.470 3.849 -18.114 1.00 97.69 106 ASN A O 1
ATOM 824 N N . GLN A 1 107 ? 16.809 2.675 -16.223 1.00 98.19 107 GLN A N 1
ATOM 825 C CA . GLN A 1 107 ? 18.195 2.328 -16.526 1.00 98.19 107 GLN A CA 1
ATOM 826 C C . GLN A 1 107 ? 18.278 1.441 -17.771 1.00 98.19 107 GLN A C 1
ATOM 828 O O . GLN A 1 107 ? 19.029 1.745 -18.693 1.00 98.19 107 GLN A O 1
ATOM 833 N N . TRP A 1 108 ? 17.444 0.405 -17.842 1.00 98.56 108 TRP A N 1
ATOM 834 C CA . TRP A 1 108 ? 17.395 -0.489 -18.994 1.00 98.56 108 TRP A CA 1
ATOM 835 C C . TRP A 1 108 ? 17.064 0.258 -20.296 1.00 98.5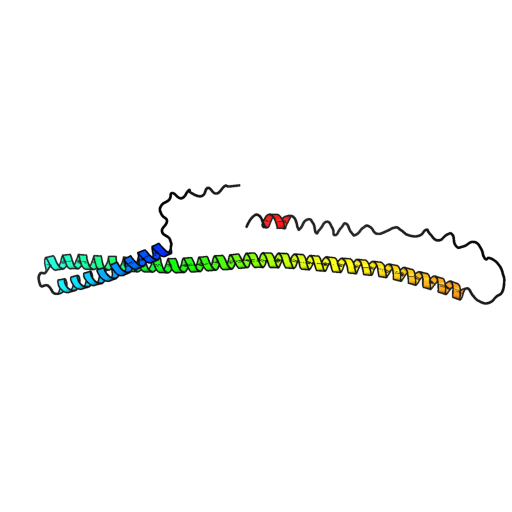6 108 TRP A C 1
ATOM 837 O O . TRP A 1 108 ? 17.742 0.072 -21.304 1.00 98.56 108 TRP A O 1
ATOM 847 N N . LEU A 1 109 ? 16.091 1.175 -20.272 1.00 97.94 109 LEU A N 1
ATOM 848 C CA . LEU A 1 109 ? 15.747 2.005 -21.432 1.00 97.94 109 LEU A CA 1
ATOM 849 C C . LEU A 1 109 ? 16.899 2.925 -21.862 1.00 97.94 109 LEU A C 1
ATOM 851 O O . LEU A 1 109 ? 17.082 3.161 -23.059 1.00 97.94 109 LEU A O 1
ATOM 855 N N . ARG A 1 110 ? 17.688 3.447 -20.913 1.00 97.31 110 ARG A N 1
ATOM 856 C CA . ARG A 1 110 ? 18.888 4.245 -21.224 1.00 97.31 110 ARG A CA 1
ATOM 857 C C . ARG A 1 110 ? 19.949 3.403 -21.920 1.00 97.31 110 ARG A C 1
ATOM 859 O O . ARG A 1 110 ? 20.528 3.867 -22.903 1.00 97.31 110 ARG A O 1
ATOM 866 N N . ASP A 1 111 ? 20.167 2.183 -21.444 1.00 98.00 111 ASP A N 1
ATOM 867 C CA . ASP A 1 111 ? 21.137 1.258 -22.030 1.00 98.00 111 ASP A CA 1
ATOM 868 C C . ASP A 1 111 ? 20.703 0.819 -23.440 1.00 98.00 111 ASP A C 1
ATOM 870 O O . ASP A 1 111 ? 21.516 0.819 -24.369 1.00 98.00 111 ASP A O 1
ATOM 874 N N . GLU A 1 112 ? 19.411 0.548 -23.644 1.00 98.19 112 GLU A N 1
ATOM 875 C CA . GLU A 1 112 ? 18.851 0.196 -24.956 1.00 98.19 112 GLU A CA 1
ATOM 876 C C . GLU A 1 112 ? 18.948 1.364 -25.958 1.00 98.19 112 GLU A C 1
ATOM 878 O O . GLU A 1 112 ? 19.327 1.179 -27.124 1.00 98.19 112 GLU A O 1
ATOM 883 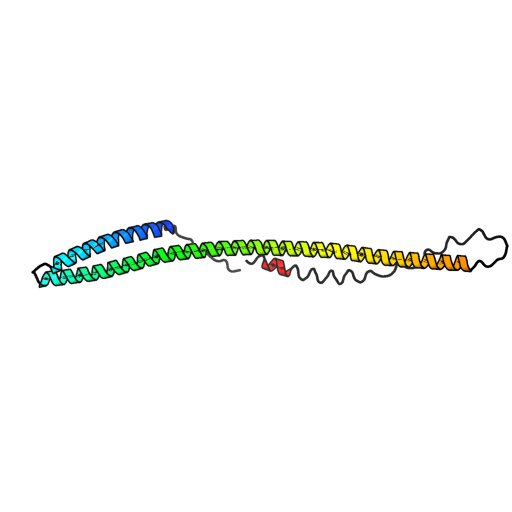N N . LEU A 1 113 ? 18.680 2.595 -25.501 1.00 97.69 113 LEU A N 1
ATOM 884 C CA . LEU A 1 113 ? 18.856 3.803 -26.309 1.00 97.69 113 LEU A CA 1
ATOM 885 C C . LEU A 1 113 ? 20.324 3.990 -26.714 1.00 97.69 113 LEU A C 1
ATOM 887 O O . LEU A 1 113 ? 20.606 4.224 -27.893 1.00 97.69 113 LEU A O 1
ATOM 891 N N . ALA A 1 114 ? 21.258 3.846 -25.772 1.00 96.19 114 ALA A N 1
ATOM 892 C CA . ALA A 1 114 ? 22.691 3.930 -26.051 1.00 96.19 114 ALA A CA 1
ATOM 893 C C . ALA A 1 114 ? 23.138 2.846 -27.051 1.00 96.19 114 ALA A C 1
ATOM 895 O O . ALA A 1 114 ? 23.888 3.128 -27.993 1.00 96.19 114 ALA A O 1
ATOM 896 N N . GLY A 1 115 ? 22.625 1.619 -26.908 1.00 95.94 115 GLY A N 1
ATOM 897 C CA . GLY A 1 115 ? 22.868 0.522 -27.843 1.00 95.94 115 GLY A CA 1
ATOM 898 C C . GLY A 1 115 ? 22.377 0.829 -29.261 1.00 95.94 115 GLY A C 1
ATOM 899 O O . GLY A 1 115 ? 23.089 0.582 -30.240 1.00 95.94 115 GLY A O 1
ATOM 900 N N . THR A 1 116 ? 21.190 1.424 -29.388 1.00 96.31 116 THR A N 1
ATOM 901 C CA . THR A 1 116 ? 20.626 1.838 -30.684 1.00 96.31 116 THR A CA 1
ATOM 902 C C . THR A 1 116 ? 21.428 2.975 -31.316 1.00 96.31 116 THR A C 1
ATOM 904 O O . THR A 1 116 ? 21.751 2.912 -32.504 1.00 96.31 116 THR A O 1
ATOM 907 N N . GLN A 1 117 ? 21.831 3.974 -30.527 1.00 96.62 117 GLN A N 1
ATOM 908 C CA . GLN A 1 117 ? 22.682 5.074 -30.992 1.00 96.62 117 GLN A CA 1
ATOM 909 C C . GLN A 1 117 ? 24.035 4.573 -31.511 1.00 96.62 117 GLN A C 1
ATOM 911 O O . GLN A 1 117 ? 24.499 5.027 -32.557 1.00 96.62 117 GLN A O 1
ATOM 916 N N . HIS A 1 118 ? 24.649 3.592 -30.841 1.00 95.88 118 HIS A N 1
ATOM 917 C CA . HIS A 1 118 ? 25.901 2.999 -31.315 1.00 95.88 118 HIS A CA 1
ATOM 918 C C . HIS A 1 118 ? 25.736 2.294 -32.672 1.00 95.88 118 HIS A C 1
ATOM 920 O O . HIS A 1 118 ? 26.576 2.451 -33.563 1.00 95.88 118 HIS A O 1
ATOM 926 N N . LYS A 1 119 ? 24.644 1.537 -32.854 1.00 97.00 119 LYS A N 1
ATOM 927 C CA . LYS A 1 119 ? 24.333 0.865 -34.128 1.00 97.00 119 LYS A CA 1
ATOM 928 C C . LYS A 1 119 ? 24.105 1.876 -35.253 1.00 97.00 119 LYS A C 1
ATOM 930 O O . LYS A 1 119 ? 24.663 1.697 -36.336 1.00 97.00 119 LYS A O 1
ATOM 935 N N . LEU A 1 120 ? 23.345 2.940 -34.983 1.00 95.62 120 LEU A N 1
ATOM 936 C CA . LEU A 1 120 ? 23.114 4.028 -35.933 1.00 95.62 120 LEU A CA 1
ATOM 937 C C . LEU A 1 120 ? 24.439 4.660 -36.364 1.00 95.62 120 LEU A C 1
ATOM 939 O O . LEU A 1 120 ? 24.726 4.713 -37.556 1.00 95.62 120 LEU A O 1
ATOM 943 N N . HIS A 1 121 ? 25.288 5.030 -35.404 1.00 94.81 121 HIS A N 1
ATOM 944 C CA . HIS A 1 121 ? 26.570 5.662 -35.700 1.00 94.81 121 HIS A CA 1
ATOM 945 C C . HIS A 1 121 ? 27.480 4.781 -36.569 1.00 94.81 121 HIS A C 1
ATOM 947 O O . HIS A 1 121 ? 28.118 5.264 -37.503 1.00 94.81 121 HIS A O 1
ATOM 953 N N . ARG A 1 122 ? 27.517 3.466 -36.313 1.00 94.75 122 ARG A N 1
ATOM 954 C CA . ARG A 1 122 ? 28.259 2.521 -37.163 1.00 94.75 122 ARG A CA 1
ATOM 955 C C . ARG A 1 122 ? 27.694 2.473 -38.586 1.00 94.75 122 ARG A C 1
ATOM 957 O O . ARG A 1 122 ? 28.465 2.436 -39.542 1.00 94.75 122 ARG A O 1
ATOM 964 N N . SER A 1 123 ? 26.368 2.470 -38.728 1.00 94.50 123 SER A N 1
ATOM 965 C CA . SER A 1 123 ? 25.716 2.492 -40.040 1.00 94.50 123 SER A CA 1
ATOM 966 C C . SER A 1 123 ? 26.035 3.780 -40.800 1.00 94.50 123 SER A C 1
ATOM 968 O O . SER A 1 123 ? 26.362 3.714 -41.980 1.00 94.50 123 SER A O 1
ATOM 970 N N . GLU A 1 124 ? 26.001 4.936 -40.135 1.00 93.69 124 GLU A N 1
ATOM 971 C CA . GLU A 1 124 ? 26.363 6.232 -40.729 1.00 93.69 124 GLU A CA 1
ATOM 972 C C . GLU A 1 124 ? 27.814 6.246 -41.222 1.00 93.69 124 GLU A C 1
ATOM 974 O O . GLU A 1 124 ? 28.083 6.674 -42.345 1.00 93.69 124 GLU A O 1
ATOM 979 N N . GLN A 1 125 ? 28.749 5.721 -40.421 1.00 95.25 125 GLN A N 1
ATOM 980 C CA . GLN A 1 125 ? 30.148 5.581 -40.836 1.00 95.25 125 GLN A CA 1
ATOM 981 C C . GLN A 1 125 ? 30.290 4.681 -42.069 1.00 95.25 125 GLN A C 1
ATOM 983 O O . GLN A 1 125 ? 31.019 5.025 -42.998 1.00 95.25 125 GLN A O 1
ATOM 988 N N . SER A 1 126 ? 29.581 3.549 -42.099 1.00 95.06 126 SER A N 1
ATOM 989 C CA . SER A 1 126 ? 29.610 2.631 -43.241 1.00 95.06 126 SER A CA 1
ATOM 990 C C . SER A 1 126 ? 29.031 3.270 -44.504 1.00 95.06 126 SER A C 1
ATOM 992 O O . SER A 1 126 ? 29.600 3.095 -45.577 1.00 95.06 126 SER A O 1
ATOM 994 N N . VAL A 1 127 ? 27.942 4.036 -44.390 1.00 94.94 127 VAL A N 1
ATOM 995 C CA . VAL A 1 127 ? 27.353 4.767 -45.523 1.00 94.94 127 VAL A CA 1
ATOM 996 C C . VAL A 1 127 ? 28.342 5.794 -46.071 1.00 94.94 127 VAL A C 1
ATOM 998 O O . VAL A 1 127 ? 28.573 5.816 -47.275 1.00 94.94 127 VAL A O 1
ATOM 1001 N N . ALA A 1 128 ? 28.990 6.580 -45.207 1.00 94.44 128 ALA A N 1
ATOM 1002 C CA . ALA A 1 128 ? 29.982 7.564 -45.641 1.00 94.44 128 ALA A CA 1
ATOM 1003 C C . ALA A 1 128 ? 31.171 6.917 -46.380 1.00 94.44 128 ALA A C 1
ATOM 1005 O O . ALA A 1 128 ? 31.608 7.434 -47.409 1.00 94.44 128 ALA A O 1
ATOM 1006 N N . GLN A 1 129 ? 31.661 5.768 -45.896 1.00 94.06 129 GLN A N 1
ATOM 1007 C CA . GLN A 1 129 ? 32.718 4.999 -46.569 1.00 94.06 129 GLN A CA 1
ATOM 1008 C C . GLN A 1 129 ? 32.269 4.510 -47.951 1.00 94.06 129 GLN A C 1
ATOM 1010 O O . GLN A 1 129 ? 32.966 4.726 -48.942 1.00 94.06 129 GLN A O 1
ATOM 1015 N N . LEU A 1 130 ? 31.078 3.913 -48.041 1.00 95.06 130 LEU A N 1
ATOM 1016 C CA . LEU A 1 130 ? 30.529 3.419 -49.306 1.00 95.06 130 LEU A CA 1
ATOM 1017 C C . LEU A 1 130 ? 30.273 4.549 -50.314 1.00 95.06 130 LEU A C 1
ATOM 1019 O O . LEU A 1 130 ? 30.468 4.364 -51.515 1.00 95.06 130 LEU A O 1
ATOM 1023 N N . GLU A 1 131 ? 29.864 5.732 -49.855 1.00 95.69 131 GLU A N 1
ATOM 1024 C CA . GLU A 1 131 ? 29.711 6.910 -50.714 1.00 95.69 131 GLU A CA 1
ATOM 1025 C C . GLU A 1 131 ? 31.045 7.385 -51.301 1.00 95.69 131 GLU A C 1
ATOM 1027 O O . GLU A 1 131 ? 31.087 7.828 -52.453 1.00 95.69 131 GLU A O 1
ATOM 1032 N N . GLU A 1 132 ? 32.137 7.298 -50.541 1.00 95.62 132 GLU A N 1
ATOM 1033 C CA . GLU A 1 132 ? 33.478 7.629 -51.025 1.00 95.62 132 GLU A CA 1
ATOM 1034 C C . GLU A 1 132 ? 33.987 6.590 -52.032 1.00 95.62 132 GLU A C 1
ATOM 1036 O O . GLU A 1 132 ? 34.440 6.959 -53.120 1.00 95.62 132 GLU A O 1
ATOM 1041 N N . GLU A 1 133 ? 33.841 5.299 -51.728 1.00 94.50 133 GLU A N 1
ATOM 1042 C CA . GLU A 1 133 ? 34.192 4.210 -52.646 1.00 94.50 133 GLU A CA 1
ATOM 1043 C C . GLU A 1 133 ? 33.406 4.306 -53.956 1.00 94.50 133 GLU A C 1
ATOM 1045 O O . GLU A 1 133 ? 33.984 4.193 -55.041 1.00 94.50 133 GLU A O 1
ATOM 1050 N N . LYS A 1 134 ? 32.103 4.600 -53.877 1.00 96.94 134 LYS A N 1
ATOM 1051 C CA . LYS A 1 134 ? 31.261 4.839 -55.051 1.00 96.94 134 LYS A CA 1
ATOM 1052 C C . LYS A 1 134 ? 31.809 5.984 -55.902 1.00 96.94 134 LYS A C 1
ATOM 1054 O O . LYS A 1 134 ? 32.010 5.791 -57.099 1.00 96.94 134 LYS A O 1
ATOM 1059 N N . LYS A 1 135 ? 32.097 7.147 -55.304 1.00 96.44 135 LYS A N 1
ATOM 1060 C CA . LYS A 1 135 ? 32.681 8.298 -56.024 1.00 96.44 135 LYS A CA 1
ATOM 1061 C C . LYS A 1 135 ? 34.022 7.935 -56.669 1.00 96.44 135 LYS A C 1
ATOM 1063 O O . LYS A 1 135 ? 34.290 8.332 -57.803 1.00 96.44 135 LYS A O 1
ATOM 1068 N N . HIS A 1 136 ? 34.857 7.162 -55.974 1.00 96.00 136 HIS A N 1
ATOM 1069 C CA . HIS A 1 136 ? 36.136 6.696 -56.507 1.00 96.00 136 HIS A CA 1
ATOM 1070 C C . HIS A 1 136 ? 35.956 5.777 -57.725 1.00 96.00 136 HIS A C 1
ATOM 1072 O O . HIS A 1 136 ? 36.620 5.964 -58.748 1.00 96.00 136 HIS A O 1
ATOM 1078 N N . LEU A 1 137 ? 35.033 4.816 -57.646 1.00 96.06 137 LEU A N 1
ATOM 1079 C CA . LEU A 1 137 ? 34.712 3.908 -58.749 1.00 96.06 137 LEU A CA 1
ATOM 1080 C C . LEU A 1 137 ? 34.093 4.644 -59.943 1.00 96.06 137 LEU A C 1
ATOM 1082 O O . LEU A 1 137 ? 34.440 4.354 -61.089 1.00 96.06 137 LEU A O 1
ATOM 1086 N N . GLU A 1 138 ? 33.218 5.620 -59.699 1.00 94.94 138 GLU A N 1
ATOM 1087 C CA . GLU A 1 138 ? 32.650 6.482 -60.742 1.00 94.94 138 GLU A CA 1
ATOM 1088 C C . GLU A 1 138 ? 33.742 7.257 -61.483 1.00 94.94 138 GLU A C 1
ATOM 1090 O O . GLU A 1 138 ? 33.757 7.275 -62.715 1.00 94.94 138 GLU A O 1
ATOM 1095 N N . PHE A 1 139 ? 34.703 7.824 -60.752 1.00 94.94 139 PHE A N 1
ATOM 1096 C CA . PHE A 1 139 ? 35.858 8.496 -61.342 1.00 94.94 139 PHE A CA 1
ATOM 1097 C C . PHE A 1 139 ? 36.734 7.537 -62.171 1.00 94.94 139 PHE A C 1
ATOM 1099 O O . PHE A 1 139 ? 37.118 7.865 -63.294 1.00 94.94 139 PHE A O 1
ATOM 1106 N N . MET A 1 140 ? 37.002 6.322 -61.678 1.00 94.25 140 MET A N 1
ATOM 1107 C CA . MET A 1 140 ? 37.754 5.305 -62.432 1.00 94.25 140 MET A CA 1
ATOM 1108 C C . MET A 1 140 ? 37.035 4.878 -63.719 1.00 94.25 140 MET A C 1
ATOM 1110 O O . MET A 1 140 ? 37.678 4.698 -64.753 1.00 94.25 140 MET A O 1
ATOM 1114 N N . ASN A 1 141 ? 35.707 4.750 -63.680 1.00 91.81 141 ASN A N 1
ATOM 1115 C CA . ASN A 1 141 ? 34.908 4.458 -64.869 1.00 91.81 141 ASN A CA 1
ATOM 1116 C C . ASN A 1 141 ? 34.927 5.606 -65.885 1.00 91.81 141 ASN A C 1
ATOM 1118 O O . ASN A 1 141 ? 34.929 5.340 -67.083 1.00 91.81 141 ASN A O 1
ATOM 1122 N N . GLN A 1 142 ? 34.960 6.867 -65.442 1.00 91.69 142 GLN A N 1
ATOM 1123 C CA . GLN A 1 142 ? 35.106 8.008 -66.353 1.00 91.69 142 GLN A CA 1
ATOM 1124 C C . GLN A 1 142 ? 36.448 7.971 -67.089 1.00 91.69 142 GLN A C 1
ATOM 1126 O O . GLN A 1 142 ? 36.462 8.154 -68.300 1.00 91.69 142 GLN A O 1
ATOM 1131 N N . ILE A 1 143 ? 37.555 7.678 -66.394 1.00 89.88 143 ILE A N 1
ATOM 1132 C CA . ILE A 1 143 ? 38.881 7.556 -67.027 1.00 89.88 143 ILE A CA 1
ATOM 1133 C C . ILE A 1 143 ? 38.870 6.484 -68.118 1.00 89.88 143 ILE A C 1
ATOM 1135 O O . ILE A 1 143 ? 39.287 6.766 -69.235 1.00 89.88 143 ILE A O 1
ATOM 1139 N N . LYS A 1 144 ? 38.342 5.290 -67.815 1.00 89.06 144 LYS A N 1
ATOM 1140 C CA . LYS A 1 144 ? 38.262 4.197 -68.796 1.00 89.06 144 LYS A CA 1
ATOM 1141 C C . LYS A 1 144 ? 37.502 4.603 -70.061 1.00 89.06 144 LYS A C 1
ATOM 1143 O O . LYS A 1 144 ? 37.961 4.305 -71.149 1.00 89.06 144 LYS A O 1
ATOM 1148 N N . LYS A 1 145 ? 36.391 5.338 -69.922 1.00 83.75 145 LYS A N 1
ATOM 1149 C CA . LYS A 1 145 ? 35.623 5.840 -71.076 1.00 83.75 145 LYS A CA 1
ATOM 1150 C C . LYS A 1 145 ? 36.436 6.792 -71.956 1.00 83.75 145 LYS A C 1
ATOM 1152 O O . LYS A 1 145 ? 36.364 6.683 -73.169 1.00 83.75 145 LYS A O 1
ATOM 1157 N N . PHE A 1 146 ? 37.225 7.693 -71.364 1.00 78.56 146 PHE A N 1
ATOM 1158 C CA . PHE A 1 146 ? 38.116 8.557 -72.146 1.00 78.56 146 PHE A CA 1
ATOM 1159 C C . PHE A 1 146 ? 39.229 7.766 -72.845 1.00 78.56 146 PHE A C 1
ATOM 1161 O O . PHE A 1 146 ? 39.562 8.095 -73.977 1.00 78.56 146 PHE A O 1
ATOM 1168 N N . ASP A 1 147 ? 39.790 6.735 -72.205 1.00 76.81 147 ASP A N 1
ATOM 1169 C CA . ASP A 1 147 ? 40.787 5.863 -72.844 1.00 76.81 147 ASP A CA 1
ATOM 1170 C C . ASP A 1 147 ? 40.179 5.070 -74.025 1.00 76.81 147 ASP A C 1
ATOM 1172 O O . ASP A 1 147 ? 40.848 4.900 -75.044 1.00 76.81 147 ASP A O 1
ATOM 1176 N N . ASP A 1 148 ? 38.910 4.651 -73.927 1.00 70.81 148 ASP A N 1
ATOM 1177 C CA . ASP A 1 148 ? 38.174 3.975 -75.009 1.00 70.81 148 ASP A CA 1
ATOM 1178 C C . ASP A 1 148 ? 37.798 4.940 -76.162 1.00 70.81 148 ASP A C 1
ATOM 1180 O O . ASP A 1 148 ? 37.922 4.579 -77.334 1.00 70.81 148 ASP A O 1
ATOM 1184 N N . ASP A 1 149 ? 37.405 6.187 -75.860 1.00 60.12 149 ASP A N 1
ATOM 1185 C CA . ASP A 1 149 ? 37.026 7.211 -76.856 1.00 60.12 149 ASP A CA 1
ATOM 1186 C C . ASP A 1 149 ? 38.239 7.846 -77.580 1.00 60.12 149 ASP A C 1
ATOM 1188 O O . ASP A 1 149 ? 38.104 8.379 -78.684 1.00 60.12 149 ASP A O 1
ATOM 1192 N N . VAL A 1 150 ? 39.444 7.785 -76.994 1.00 57.75 150 VAL A N 1
ATOM 1193 C CA . VAL A 1 150 ? 40.710 8.258 -77.603 1.00 57.75 150 VAL A CA 1
ATOM 1194 C C . VAL A 1 150 ? 41.300 7.234 -78.589 1.00 57.75 150 VAL A C 1
ATOM 1196 O O . VAL A 1 150 ? 42.353 7.472 -79.181 1.00 57.75 150 VAL A O 1
ATOM 1199 N N . SER A 1 151 ? 40.593 6.135 -78.868 1.00 46.56 151 SER A N 1
ATOM 1200 C CA . SER A 1 151 ? 40.929 5.221 -79.962 1.00 46.56 151 SER A CA 1
ATOM 1201 C C . SER A 1 151 ? 40.012 5.387 -81.188 1.00 46.56 151 SER A C 1
ATOM 1203 O O . SER A 1 151 ? 39.176 4.526 -81.462 1.00 46.56 151 SER A O 1
ATOM 1205 N N . PRO A 1 152 ? 40.183 6.430 -82.022 1.00 41.31 152 PRO A N 1
ATOM 1206 C CA . PRO A 1 152 ? 40.014 6.269 -83.451 1.00 41.31 152 PRO A CA 1
ATOM 1207 C C . PRO A 1 152 ? 41.328 5.725 -84.026 1.00 41.31 152 PRO A C 1
ATOM 1209 O O . PRO A 1 152 ? 42.386 6.323 -83.854 1.00 41.31 152 PRO A O 1
ATOM 1212 N N . SER A 1 153 ? 41.233 4.569 -84.683 1.00 46.56 153 SER A N 1
ATOM 1213 C CA . SER A 1 153 ? 42.008 4.193 -85.874 1.00 46.56 153 SER A CA 1
ATOM 1214 C C . SER A 1 153 ? 43.252 5.044 -86.151 1.00 46.56 153 SER A C 1
ATOM 1216 O O . SER A 1 153 ? 43.122 6.132 -86.695 1.00 46.56 153 SER A O 1
ATOM 1218 N N . GLU A 1 154 ? 44.438 4.520 -85.836 1.00 35.53 154 GLU A N 1
ATOM 1219 C CA . GLU A 1 154 ? 45.580 4.444 -86.757 1.00 35.53 154 GLU A CA 1
ATOM 1220 C C . GLU A 1 154 ? 46.788 3.787 -86.076 1.00 35.53 154 GLU A C 1
ATOM 1222 O O . GLU A 1 154 ? 47.148 4.056 -84.930 1.00 35.53 154 GLU A O 1
ATOM 1227 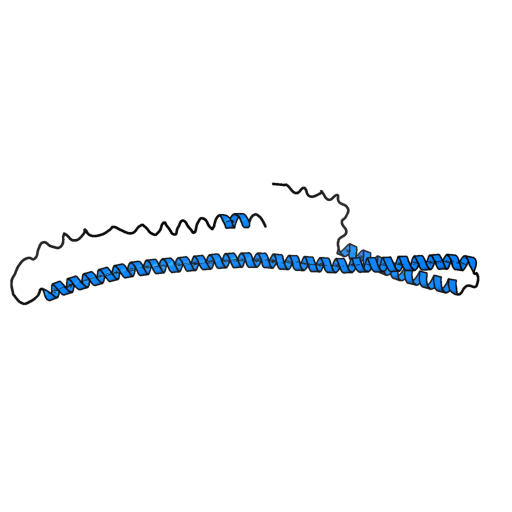N N . GLU A 1 155 ? 47.402 2.866 -86.812 1.00 43.72 155 GLU A N 1
ATOM 1228 C CA . GLU A 1 155 ? 48.673 2.235 -86.491 1.00 43.72 155 GLU A CA 1
ATOM 1229 C C . GLU A 1 155 ? 49.753 3.279 -86.168 1.00 43.72 155 GLU A C 1
ATOM 1231 O O . GLU A 1 155 ? 50.029 4.152 -86.990 1.00 43.72 155 GLU A O 1
ATOM 1236 N N . LYS A 1 156 ? 50.465 3.111 -85.045 1.00 35.62 156 LYS A N 1
ATOM 1237 C CA . LYS A 1 156 ? 51.933 2.925 -85.012 1.00 35.62 156 LYS A CA 1
ATOM 1238 C C . LYS A 1 156 ? 52.495 2.992 -83.588 1.00 35.62 156 LYS A C 1
ATOM 1240 O O . LYS A 1 156 ? 52.405 3.997 -82.904 1.00 35.62 156 LYS A O 1
ATOM 1245 N N . ASN A 1 157 ? 53.140 1.883 -83.226 1.00 35.72 157 ASN A N 1
ATOM 1246 C CA . ASN A 1 157 ? 54.437 1.753 -82.556 1.00 35.72 157 ASN A CA 1
ATOM 1247 C C . ASN A 1 157 ? 54.901 2.792 -81.519 1.00 35.72 157 ASN A C 1
ATOM 1249 O O . ASN A 1 157 ? 55.117 3.952 -81.838 1.00 35.72 157 ASN A O 1
ATOM 1253 N N . GLN A 1 158 ? 55.326 2.233 -80.372 1.00 43.34 158 GLN A N 1
ATOM 1254 C CA . GLN A 1 158 ? 56.236 2.798 -79.361 1.00 43.34 158 GLN A CA 1
ATOM 1255 C C . GLN A 1 158 ? 55.664 4.040 -78.662 1.00 43.34 158 GLN A C 1
ATOM 1257 O O . GLN A 1 158 ? 55.604 5.120 -79.219 1.00 43.34 158 GLN A O 1
ATOM 1262 N N . ILE A 1 159 ? 55.214 3.939 -77.410 1.00 39.03 159 ILE A N 1
ATOM 1263 C CA . ILE A 1 159 ? 56.090 4.071 -76.236 1.00 39.03 159 ILE A CA 1
ATOM 1264 C C . ILE A 1 159 ? 55.533 3.200 -75.099 1.00 39.03 159 ILE A C 1
ATOM 1266 O O . ILE A 1 159 ? 54.638 3.573 -74.345 1.00 39.03 159 ILE A O 1
ATOM 1270 N N . HIS A 1 160 ? 56.103 2.006 -74.965 1.00 45.16 160 HIS A N 1
ATOM 1271 C CA . HIS A 1 160 ? 55.968 1.161 -73.786 1.00 45.16 160 HIS A CA 1
ATOM 1272 C C . HIS A 1 160 ? 57.104 1.514 -72.818 1.00 45.16 160 HIS A C 1
ATOM 1274 O O . HIS A 1 160 ? 58.115 0.822 -72.763 1.00 45.16 160 HIS A O 1
ATOM 1280 N N . SER A 1 161 ? 57.008 2.649 -72.128 1.00 37.19 161 SER A N 1
ATOM 1281 C CA . SER A 1 161 ? 57.742 2.945 -70.885 1.00 37.19 161 SER A CA 1
ATOM 1282 C C . SER A 1 161 ? 57.505 4.397 -70.468 1.00 37.19 161 SER A C 1
ATOM 1284 O O . SER A 1 161 ? 57.578 5.296 -71.290 1.00 37.19 161 SER A O 1
ATOM 1286 N N . LEU A 1 162 ? 57.288 4.610 -69.164 1.00 39.47 162 LEU A N 1
ATOM 1287 C CA . LEU A 1 162 ? 57.210 5.909 -68.470 1.00 39.47 162 LEU A CA 1
ATOM 1288 C C . LEU A 1 162 ? 55.825 6.583 -68.395 1.00 39.47 162 LEU A C 1
ATOM 1290 O O . LEU A 1 162 ? 55.675 7.736 -68.775 1.00 39.47 162 LEU A O 1
ATOM 1294 N N . SER A 1 163 ? 54.837 5.943 -67.752 1.00 32.47 163 SER A N 1
ATOM 1295 C CA . SER A 1 163 ? 53.792 6.719 -67.042 1.00 32.47 163 SER A CA 1
ATOM 1296 C C . SER A 1 163 ? 53.087 5.986 -65.887 1.00 32.47 163 SER A C 1
ATOM 1298 O O . SER A 1 163 ? 51.950 6.280 -65.543 1.00 32.47 163 SER A O 1
ATOM 1300 N N . THR A 1 164 ? 53.747 5.044 -65.210 1.00 37.25 164 THR A N 1
ATOM 1301 C CA . THR A 1 164 ? 53.190 4.392 -64.000 1.00 37.25 164 THR A CA 1
ATOM 1302 C C . THR A 1 164 ? 53.694 4.995 -62.688 1.00 37.25 164 THR A C 1
ATOM 1304 O O . THR A 1 164 ? 53.469 4.446 -61.613 1.00 37.25 164 THR A O 1
ATOM 1307 N N . ARG A 1 165 ? 54.358 6.159 -62.718 1.00 37.47 165 ARG A N 1
ATOM 1308 C CA . ARG A 1 165 ? 55.041 6.696 -61.528 1.00 37.47 165 ARG A CA 1
ATOM 1309 C C . ARG A 1 165 ? 54.831 8.191 -61.307 1.00 37.47 165 ARG A C 1
ATOM 1311 O O . ARG A 1 165 ? 55.796 8.900 -61.061 1.00 37.47 165 ARG A O 1
ATOM 1318 N N . LYS A 1 166 ? 53.588 8.689 -61.385 1.00 39.34 166 LYS A N 1
ATOM 1319 C CA . LYS A 1 166 ? 53.251 10.043 -60.885 1.00 39.34 166 LYS A CA 1
ATOM 1320 C C . LYS A 1 166 ? 51.748 10.337 -60.738 1.00 39.34 166 LYS A C 1
ATOM 1322 O O . LYS A 1 166 ? 51.283 11.383 -61.154 1.00 39.34 166 LYS A O 1
ATOM 1327 N N . LYS A 1 167 ? 50.976 9.471 -60.076 1.00 39.41 167 LYS A N 1
ATOM 1328 C CA . LYS A 1 167 ? 49.666 9.863 -59.507 1.00 39.41 167 LYS A CA 1
ATOM 1329 C C . LYS A 1 167 ? 49.472 9.249 -58.118 1.00 39.41 167 LYS A C 1
ATOM 1331 O O . LYS A 1 167 ? 48.586 8.447 -57.880 1.00 39.41 167 LYS A O 1
ATOM 1336 N N . LYS A 1 168 ? 50.350 9.623 -57.183 1.00 39.12 168 LYS A N 1
ATOM 1337 C CA . LYS A 1 168 ? 50.137 9.437 -55.738 1.00 39.12 168 LYS A CA 1
ATOM 1338 C C . LYS A 1 168 ? 50.416 10.763 -55.038 1.00 39.12 168 LYS A C 1
ATOM 1340 O O . LYS A 1 168 ? 51.414 10.935 -54.351 1.00 39.12 168 LYS A O 1
ATOM 1345 N N . LYS A 1 169 ? 49.588 11.754 -55.357 1.00 41.03 169 LYS A N 1
ATOM 1346 C CA . LYS A 1 169 ? 49.507 13.043 -54.664 1.00 41.03 169 LYS A CA 1
ATOM 1347 C C . LYS A 1 169 ? 48.193 13.695 -55.070 1.00 41.03 169 LYS A C 1
ATOM 1349 O O . LYS A 1 169 ? 48.153 14.504 -55.986 1.00 41.03 169 LYS A O 1
ATOM 1354 N N . MET A 1 170 ? 47.109 13.287 -54.427 1.00 35.66 170 MET A N 1
ATOM 1355 C CA . MET A 1 170 ? 45.946 14.150 -54.278 1.00 35.66 170 MET A CA 1
ATOM 1356 C C . MET A 1 170 ? 45.102 13.649 -53.109 1.00 35.66 170 MET A C 1
ATOM 1358 O O . MET A 1 170 ? 44.705 12.492 -53.084 1.00 35.66 170 MET A O 1
ATOM 1362 N N . TYR A 1 171 ? 44.897 14.564 -52.164 1.00 40.06 171 TYR A N 1
ATOM 1363 C CA . TYR A 1 171 ? 43.879 14.560 -51.118 1.00 40.06 171 TYR A CA 1
ATOM 1364 C C . TYR A 1 171 ? 43.931 13.450 -50.062 1.00 40.06 171 TYR A C 1
ATOM 1366 O O . TYR A 1 171 ? 43.182 12.487 -50.086 1.00 40.06 171 TYR A O 1
ATOM 1374 N N . VAL A 1 172 ? 44.745 13.692 -49.032 1.00 40.16 172 VAL A N 1
ATOM 1375 C CA . VAL A 1 172 ? 44.368 13.358 -47.651 1.00 40.16 172 VAL A CA 1
ATOM 1376 C C . VAL A 1 172 ? 44.293 14.695 -46.924 1.00 40.16 172 VAL A C 1
ATOM 1378 O O . VAL A 1 172 ? 45.318 15.266 -46.559 1.00 40.16 172 VAL A O 1
ATOM 1381 N N . GLY A 1 173 ? 43.102 15.278 -46.833 1.00 44.44 173 GLY A N 1
ATOM 1382 C CA . GLY A 1 173 ? 42.953 16.616 -46.271 1.00 44.44 173 GLY A CA 1
ATOM 1383 C C . GLY A 1 173 ? 41.503 17.064 -46.201 1.00 44.44 173 GLY A C 1
ATOM 1384 O O . GLY A 1 173 ? 40.950 17.492 -47.207 1.00 44.44 173 GLY A O 1
ATOM 1385 N N . SER A 1 174 ? 40.968 17.054 -44.977 1.00 41.78 174 SER A N 1
ATOM 1386 C CA . SER A 1 174 ? 39.569 17.275 -44.558 1.00 41.78 174 SER A CA 1
ATOM 1387 C C . SER A 1 174 ? 38.795 15.955 -44.530 1.00 41.78 174 SER A C 1
ATOM 1389 O O . SER A 1 174 ? 38.720 15.277 -45.537 1.00 41.78 174 SER A O 1
ATOM 1391 N N . TYR A 1 175 ? 38.251 15.479 -43.409 1.00 47.00 175 TYR A N 1
ATOM 1392 C CA . TYR A 1 175 ? 37.568 16.220 -42.354 1.00 47.00 175 TYR A CA 1
ATOM 1393 C C . TYR A 1 175 ? 37.797 15.566 -40.979 1.00 47.00 175 TYR A C 1
ATOM 1395 O O . TYR A 1 175 ? 37.367 14.449 -40.728 1.00 47.00 175 TYR A O 1
ATOM 1403 N N . SER A 1 176 ? 38.425 16.303 -40.057 1.00 44.34 176 SER A N 1
ATOM 1404 C CA . SER A 1 176 ? 38.407 16.025 -38.610 1.00 44.34 176 SER A CA 1
ATOM 1405 C C . SER A 1 176 ? 37.860 17.248 -37.872 1.00 44.34 176 SER A C 1
ATOM 1407 O O . SER A 1 176 ? 38.501 17.860 -37.022 1.00 44.34 176 SER A O 1
ATOM 1409 N N . LYS A 1 177 ? 36.675 17.691 -38.297 1.00 45.72 177 LYS A N 1
ATOM 1410 C CA . LYS A 1 177 ? 35.924 18.791 -37.683 1.00 45.72 177 LYS A CA 1
ATOM 1411 C C . LYS A 1 177 ? 34.441 18.459 -37.781 1.00 45.72 177 LYS A C 1
ATOM 1413 O O . LYS A 1 177 ? 33.749 19.013 -38.614 1.00 45.72 177 LYS A O 1
ATOM 1418 N N . ASN A 1 178 ? 34.024 17.457 -37.016 1.00 41.22 178 ASN A N 1
ATOM 1419 C CA . ASN A 1 178 ? 32.630 17.233 -36.597 1.00 41.22 178 ASN A CA 1
ATOM 1420 C C . ASN A 1 178 ? 32.518 16.169 -35.492 1.00 41.22 178 ASN A C 1
ATOM 1422 O O . ASN A 1 178 ? 31.466 16.031 -34.884 1.00 41.22 178 ASN A O 1
ATOM 1426 N N . LEU A 1 179 ? 33.616 15.489 -35.138 1.00 42.47 179 LEU A N 1
ATOM 1427 C CA . LEU A 1 179 ? 33.621 14.537 -34.026 1.00 42.47 179 LEU A CA 1
ATOM 1428 C C . LEU A 1 179 ? 33.652 15.214 -32.641 1.00 42.47 179 LEU A C 1
ATOM 1430 O O . LEU A 1 179 ? 33.192 14.636 -31.664 1.00 42.47 179 LEU A O 1
ATOM 1434 N N . LEU A 1 180 ? 34.145 16.456 -32.539 1.00 42.22 180 LEU A N 1
ATOM 1435 C CA . LEU A 1 180 ? 34.313 17.133 -31.244 1.00 42.22 180 LEU A CA 1
ATOM 1436 C C . LEU A 1 180 ? 33.104 17.966 -30.785 1.00 42.22 180 LEU A C 1
ATOM 1438 O O . LEU A 1 180 ? 33.032 18.314 -29.611 1.00 42.22 180 LEU A O 1
ATOM 1442 N N . VAL A 1 181 ? 32.137 18.257 -31.662 1.00 46.16 181 VAL A N 1
ATOM 1443 C CA . VAL A 1 181 ? 30.937 19.030 -31.280 1.00 46.16 181 VAL A CA 1
ATOM 1444 C C . VAL A 1 181 ? 29.873 18.132 -30.627 1.00 46.16 181 VAL A C 1
ATOM 1446 O O . VAL A 1 181 ? 29.134 18.590 -29.763 1.00 46.16 181 VAL A O 1
ATOM 1449 N N . PHE A 1 182 ? 29.865 16.826 -30.920 1.00 41.28 182 PHE A N 1
ATOM 1450 C CA . PHE A 1 182 ? 28.934 15.870 -30.298 1.00 41.28 182 PHE A CA 1
ATOM 1451 C C . PHE A 1 182 ? 29.450 15.214 -29.004 1.00 41.28 182 PHE A C 1
ATOM 1453 O O . PHE A 1 182 ? 28.660 14.667 -28.236 1.00 41.28 182 PHE A O 1
ATOM 1460 N N . LEU A 1 183 ? 30.751 15.321 -28.710 1.00 47.88 183 LEU A N 1
ATOM 1461 C CA . LEU A 1 183 ? 31.351 14.821 -27.463 1.00 47.88 183 LEU A CA 1
ATOM 1462 C C . LEU A 1 183 ? 31.145 15.766 -26.260 1.00 47.88 183 LEU A C 1
ATOM 1464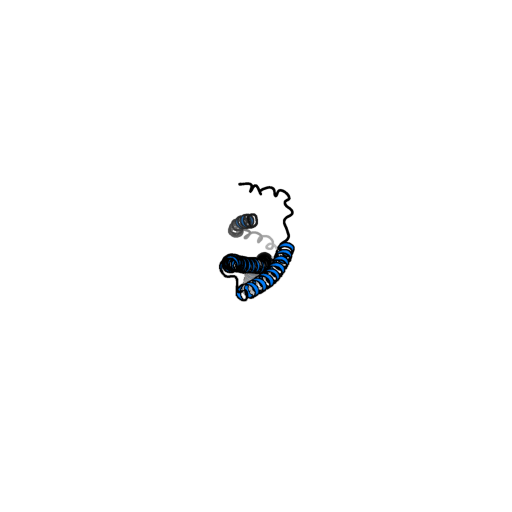 O O . LEU A 1 183 ? 31.262 15.331 -25.116 1.00 47.88 183 LEU A O 1
ATOM 1468 N N . GLY A 1 184 ? 30.829 17.046 -26.494 1.00 37.53 184 GLY A N 1
ATOM 1469 C CA . GLY A 1 184 ? 30.625 18.040 -25.430 1.00 37.53 184 GLY A CA 1
ATOM 1470 C C . GLY A 1 184 ? 29.216 18.049 -24.823 1.00 37.53 184 GLY A C 1
ATOM 1471 O O . GLY A 1 184 ? 29.062 18.326 -23.637 1.00 37.53 184 GLY A O 1
ATOM 1472 N N . ALA A 1 185 ? 28.185 17.699 -25.598 1.00 43.69 185 ALA A N 1
ATOM 1473 C CA . ALA A 1 185 ? 26.793 17.756 -25.138 1.00 43.69 185 ALA A CA 1
ATOM 1474 C C . ALA A 1 185 ? 26.369 16.523 -24.320 1.00 43.69 185 ALA A C 1
ATOM 1476 O O . ALA A 1 185 ? 25.495 16.612 -23.459 1.00 43.69 185 ALA A O 1
ATOM 1477 N N . THR A 1 186 ? 27.018 15.377 -24.531 1.00 44.34 186 THR A N 1
ATOM 1478 C CA . THR A 1 186 ? 26.691 14.124 -23.836 1.00 44.34 186 THR A CA 1
ATOM 1479 C C . THR A 1 186 ? 27.411 13.956 -22.499 1.00 44.34 186 THR A C 1
ATOM 1481 O O . THR A 1 186 ? 26.954 13.165 -21.690 1.00 44.34 186 THR A O 1
ATOM 1484 N N . LYS A 1 187 ? 28.467 14.721 -22.181 1.00 42.19 187 LYS A N 1
ATOM 1485 C CA . LYS A 1 187 ? 29.123 14.654 -20.855 1.00 42.19 187 LYS A CA 1
ATOM 1486 C C . LYS A 1 187 ? 28.496 15.574 -19.800 1.00 42.19 187 LYS A C 1
ATOM 1488 O O . LYS A 1 187 ? 28.441 15.198 -18.633 1.00 42.19 187 LYS A O 1
ATOM 1493 N N . CYS A 1 188 ? 27.964 16.733 -20.193 1.00 35.62 188 CYS A N 1
ATOM 1494 C CA . CYS A 1 188 ? 27.403 17.701 -19.241 1.00 35.62 188 CYS A CA 1
ATOM 1495 C C . CYS A 1 188 ? 26.018 17.312 -18.688 1.00 35.62 188 CYS A C 1
ATOM 1497 O O . CYS A 1 188 ? 25.681 17.731 -17.588 1.00 35.62 188 CYS A O 1
ATOM 1499 N N . CYS A 1 189 ? 25.235 16.473 -19.380 1.00 39.41 189 CYS A N 1
ATOM 1500 C CA . CYS A 1 189 ? 23.958 15.971 -18.842 1.00 39.41 189 CYS A CA 1
ATOM 1501 C C . CYS A 1 189 ? 24.097 14.757 -17.905 1.00 39.41 189 CYS A C 1
ATOM 1503 O O . CYS A 1 189 ? 23.158 14.454 -17.176 1.00 39.41 189 CYS A O 1
ATOM 1505 N N . TRP A 1 190 ? 25.239 14.061 -17.900 1.00 43.31 190 TRP A N 1
ATOM 1506 C CA . TRP A 1 190 ? 25.402 12.830 -17.114 1.00 43.31 190 TRP A CA 1
ATOM 1507 C C . TRP A 1 190 ? 25.866 13.082 -15.674 1.00 43.31 190 TRP A C 1
ATOM 1509 O O . TRP A 1 190 ? 25.419 12.388 -14.767 1.00 43.31 190 TRP A O 1
ATOM 1519 N N . VAL A 1 191 ? 26.666 14.126 -15.423 1.00 41.34 191 VAL A N 1
ATOM 1520 C CA . VAL A 1 191 ? 27.142 14.446 -14.059 1.00 41.34 191 VAL A CA 1
ATOM 1521 C C . VAL A 1 191 ? 26.014 14.960 -13.146 1.00 41.34 191 VAL A C 1
ATOM 1523 O O . VAL A 1 191 ? 26.061 14.744 -11.939 1.00 41.34 191 VAL A O 1
ATOM 1526 N N . SER A 1 192 ? 24.957 15.573 -13.693 1.00 37.78 192 SER A N 1
ATOM 1527 C CA . SER A 1 192 ? 23.812 16.026 -12.883 1.00 37.78 192 SER A CA 1
ATOM 1528 C C . SER A 1 192 ? 22.876 14.903 -12.423 1.00 37.78 192 SER A C 1
ATOM 1530 O O . SER A 1 192 ? 22.142 15.112 -11.460 1.00 37.78 192 SER A O 1
ATOM 1532 N N . ALA A 1 193 ? 22.883 13.726 -13.060 1.00 42.69 193 ALA A N 1
ATOM 1533 C CA . ALA A 1 193 ? 21.983 12.627 -12.691 1.00 42.69 193 ALA A CA 1
ATOM 1534 C C . ALA A 1 193 ? 22.503 11.802 -11.496 1.00 42.69 193 ALA A C 1
ATOM 1536 O O . ALA A 1 193 ? 21.707 11.368 -10.663 1.00 42.69 193 ALA A O 1
ATOM 1537 N N . ASP A 1 194 ? 23.825 11.663 -11.347 1.00 39.19 194 ASP A N 1
ATOM 1538 C CA . ASP A 1 194 ? 24.434 10.927 -10.225 1.00 39.19 194 ASP A CA 1
ATOM 1539 C C . ASP A 1 194 ? 24.249 11.631 -8.869 1.00 39.19 194 ASP A C 1
ATOM 1541 O O . ASP A 1 194 ? 24.117 10.970 -7.836 1.00 39.19 194 ASP A O 1
ATOM 1545 N N . GLN A 1 195 ? 24.144 12.966 -8.851 1.00 38.38 195 GLN A N 1
ATOM 1546 C CA . GLN A 1 195 ? 23.856 13.721 -7.621 1.00 38.38 195 GLN A CA 1
ATOM 1547 C C . GLN A 1 195 ? 22.416 13.550 -7.113 1.00 38.38 195 GLN A C 1
ATOM 1549 O O . GLN A 1 195 ? 22.149 13.825 -5.945 1.00 38.38 195 GLN A O 1
ATOM 1554 N N . TRP A 1 196 ? 21.488 13.072 -7.946 1.00 38.16 196 TRP A N 1
ATOM 1555 C CA . TRP A 1 196 ? 20.106 12.802 -7.530 1.00 38.16 196 TRP A CA 1
ATOM 1556 C C . TRP A 1 196 ? 19.910 11.388 -6.968 1.00 38.16 196 TRP A C 1
ATOM 1558 O O . TRP A 1 196 ? 19.001 11.174 -6.169 1.00 38.16 196 TRP A O 1
ATOM 1568 N N . SER A 1 197 ? 20.781 10.431 -7.313 1.00 41.09 197 SER A N 1
ATOM 1569 C CA . SER A 1 197 ? 20.712 9.059 -6.782 1.00 41.09 197 SER A CA 1
ATOM 1570 C C . SER A 1 197 ? 21.286 8.918 -5.366 1.00 41.09 197 SER A C 1
ATOM 1572 O O . SER A 1 197 ? 21.066 7.896 -4.724 1.00 41.09 197 SER A O 1
ATOM 1574 N N . THR A 1 198 ? 22.022 9.914 -4.867 1.00 39.94 198 THR A N 1
ATOM 1575 C CA . THR A 1 198 ? 22.597 9.906 -3.508 1.00 39.94 198 THR A CA 1
ATOM 1576 C C . THR A 1 198 ? 21.728 10.623 -2.469 1.00 39.94 198 THR A C 1
ATOM 1578 O O . THR A 1 198 ? 22.111 10.678 -1.303 1.00 39.94 198 THR A O 1
ATOM 1581 N N . PHE A 1 199 ? 20.566 11.165 -2.863 1.00 36.41 199 PHE A N 1
ATOM 1582 C CA . PHE A 1 199 ? 19.717 11.994 -1.994 1.00 36.41 199 PHE A CA 1
ATOM 1583 C C . PHE A 1 199 ? 18.292 11.450 -1.755 1.00 36.41 199 PHE A C 1
ATOM 1585 O O . PHE A 1 199 ? 17.487 12.152 -1.150 1.00 36.41 199 PHE A O 1
ATOM 1592 N N . ASN A 1 200 ? 17.969 10.218 -2.178 1.00 38.12 200 ASN A N 1
ATOM 1593 C CA . ASN A 1 200 ? 16.669 9.567 -1.921 1.00 38.12 200 ASN A CA 1
ATOM 1594 C C . ASN A 1 200 ? 16.808 8.111 -1.470 1.00 38.12 200 ASN A C 1
ATOM 1596 O O . ASN A 1 200 ? 17.592 7.375 -2.108 1.00 38.12 200 ASN A O 1
#

Secondary structure (DSSP, 8-state):
----------------HHHHHHHHHHHHHHHHHHHHHHHHHHHHHHT-S-HHHHHHHHHHHHHHHHHHHHHHHHHHHHHHHHHHHHHHHHHHHHHHHHHHHHHHHHHHHHHHHHHHHHHHHHHHHHHHHHHHHHHHHHHHHHHHHHHHHT--S-------SS-SSS---S------SSTTTHHHHHHHTTHHHHHHHT--

Organism: NCBI:txid144197

Sequence (200 aa):
MSTMVYPREEALERLSQDEIVLNTKAVMQGLETLRGEHAQLLNSLLDCTQPPVAQEKSGLLRKSLEAIELGLGEAQVIIALSSHLSAVESEKQKLRAQVRRLIQENQWLRDELAGTQHKLHRSEQSVAQLEEEKKHLEFMNQIKKFDDDVSPSEEKNQIHSLSTRKKKKMYVGSYSKNLLVFLGATKCCWVSADQWSTFN

Radius of gyration: 47.15 Å; chains: 1; bounding box: 96×28×136 Å

InterPro domains:
  IPR002151 Kinesin light chain [PTHR45783] (1-161)

Foldseek 3Di:
DDDPDDPDDDPPPPQDLVNLLVVLVVVLVVLVVVLVVLVVVLVVLVPDPPPPVSVVSNVVSVVVNVVSVVSNVVSVVSNVVSVVVVVVVVVVVVVVVVVVVVVVVVVVVVVVVVVVVVVVVVVVVVVVVVVVVVVVVVVVVVVVVVVVVVDDDDDDDDDPDDDPPPDPDDDPDDDPPDPPVVVVPVPVVPVVVVVVVVPD